Protein AF-A0AAU9WZF5-F1 (afdb_monomer_lite)

InterPro domains:
  IPR000682 Protein-L-isoaspartate(D-aspartate) O-methyltransferase [PTHR11579] (5-212)
  IPR029063 S-adenosyl-L-methionine-dependent methyltransferase superfamily [G3DSA:3.40.50.150] (3-217)
  IPR029063 S-adenosyl-L-methionine-dependent methyltransferase superfamily [SSF53335] (14-186)

Foldseek 3Di:
DVVVLVVQCVVCLVLLAAAFEEEEQACQLVPSLQVSFWDPPDPPPPPDPPDDDDDDDDDDDDDDPDDDDDDPVVVVVVVVVVPPDRATSNGLNYAGEYEHQDVVRLVNNLVSCCRRPVCCVVSRRYHYDHDQSLQPDVVRAQGQEYEYQAEECDRRVNVLVRYDAQHKYWHWYHPDQQFTWTKIWHQHNVRDIDIDTDGDDGGHHSDDPCVVDVPDDPD

Organism: NCBI:txid46732

Structure (mmCIF, N/CA/C/O backbone):
data_AF-A0AAU9WZF5-F1
#
_entry.id   AF-A0AAU9WZF5-F1
#
loop_
_atom_site.group_PDB
_atom_site.id
_atom_site.type_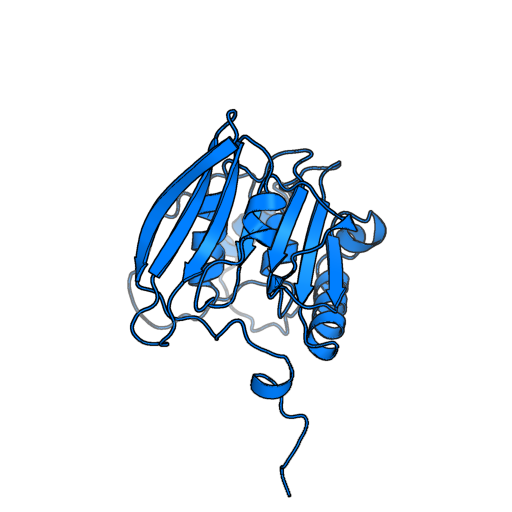symbol
_atom_site.label_atom_id
_atom_site.label_alt_id
_atom_site.label_comp_id
_atom_site.label_asym_id
_atom_site.label_entity_id
_atom_site.label_seq_id
_atom_site.pdbx_PDB_ins_code
_atom_site.Cartn_x
_atom_site.Cartn_y
_atom_site.Cartn_z
_atom_site.occupancy
_atom_site.B_iso_or_equiv
_atom_site.auth_seq_id
_atom_site.auth_comp_id
_atom_site.auth_asym_id
_atom_site.auth_atom_id
_atom_site.pdbx_PDB_model_num
ATOM 1 N N . MET A 1 1 ? 16.211 1.163 -0.815 1.00 53.72 1 MET A N 1
ATOM 2 C CA . MET A 1 1 ? 15.050 0.482 -0.210 1.00 53.72 1 MET A CA 1
ATOM 3 C C . MET A 1 1 ? 14.714 0.980 1.196 1.00 53.72 1 MET A C 1
ATOM 5 O O . MET A 1 1 ? 13.676 1.594 1.350 1.00 53.72 1 MET A O 1
ATOM 9 N N . LEU A 1 2 ? 15.554 0.819 2.229 1.00 57.88 2 LEU A N 1
ATOM 10 C CA . LEU A 1 2 ? 15.128 1.191 3.599 1.00 57.88 2 LEU A CA 1
ATOM 11 C C . LEU A 1 2 ? 14.895 2.699 3.816 1.00 57.88 2 LEU A C 1
ATOM 13 O O . LEU A 1 2 ? 13.936 3.068 4.483 1.00 57.88 2 LEU A O 1
ATOM 17 N N . LEU A 1 3 ? 15.683 3.571 3.175 1.00 67.31 3 LEU A N 1
ATOM 18 C CA . LEU A 1 3 ? 15.434 5.021 3.196 1.00 67.31 3 LEU A CA 1
ATOM 19 C C . LEU A 1 3 ? 14.106 5.403 2.510 1.00 67.31 3 LEU A C 1
ATOM 21 O O . LEU A 1 3 ? 13.428 6.329 2.940 1.00 67.31 3 LEU A O 1
ATOM 25 N N . GLN A 1 4 ? 13.720 4.659 1.471 1.00 75.31 4 GLN A N 1
ATOM 26 C CA . GLN A 1 4 ? 12.476 4.875 0.729 1.00 75.31 4 GLN A CA 1
ATOM 27 C C . GLN A 1 4 ? 11.247 4.514 1.573 1.00 75.31 4 GLN A C 1
ATOM 29 O O . GLN A 1 4 ? 10.280 5.265 1.574 1.00 75.31 4 GLN A O 1
ATOM 34 N N . HIS A 1 5 ? 11.316 3.432 2.356 1.00 70.81 5 HIS A N 1
ATOM 35 C CA . HIS A 1 5 ? 10.249 3.058 3.290 1.00 70.81 5 HIS A CA 1
ATOM 36 C C . HIS A 1 5 ? 10.024 4.117 4.377 1.00 70.81 5 HIS A C 1
ATOM 38 O O . HIS A 1 5 ? 8.883 4.466 4.655 1.00 70.81 5 HIS A O 1
ATOM 44 N N . VAL A 1 6 ? 11.100 4.656 4.967 1.00 77.00 6 VAL A N 1
ATOM 45 C CA . VAL A 1 6 ? 10.995 5.721 5.984 1.00 77.00 6 VAL A CA 1
ATOM 46 C C . VAL A 1 6 ? 10.340 6.964 5.394 1.00 77.00 6 VAL A C 1
ATOM 48 O O . VAL A 1 6 ? 9.424 7.522 5.991 1.00 77.00 6 VAL A O 1
ATOM 51 N N . TYR A 1 7 ? 10.766 7.366 4.196 1.00 82.62 7 TYR A N 1
ATOM 52 C CA . TYR A 1 7 ? 10.189 8.525 3.531 1.00 82.62 7 TYR A CA 1
ATOM 53 C C . TYR A 1 7 ? 8.709 8.313 3.180 1.00 82.62 7 TYR A C 1
ATOM 55 O O . TYR A 1 7 ? 7.896 9.198 3.430 1.00 82.62 7 TYR A O 1
ATOM 63 N N . ALA A 1 8 ? 8.336 7.138 2.661 1.00 83.31 8 ALA A N 1
ATOM 64 C CA . ALA A 1 8 ? 6.941 6.803 2.375 1.00 83.31 8 ALA A CA 1
ATOM 65 C C . ALA A 1 8 ? 6.061 6.872 3.633 1.00 83.31 8 ALA A C 1
ATOM 67 O O . ALA A 1 8 ? 4.997 7.486 3.598 1.00 83.31 8 ALA A O 1
ATOM 68 N N . LEU A 1 9 ? 6.528 6.311 4.754 1.00 84.62 9 LEU A N 1
ATOM 69 C CA . LEU A 1 9 ? 5.825 6.398 6.037 1.00 84.62 9 LEU A CA 1
ATOM 70 C C . LEU A 1 9 ? 5.672 7.848 6.498 1.00 84.62 9 LEU A C 1
ATOM 72 O O . LEU A 1 9 ? 4.580 8.232 6.894 1.00 84.62 9 LEU A O 1
ATOM 76 N N . GLN A 1 10 ? 6.715 8.672 6.373 1.00 85.50 10 GLN A N 1
ATOM 77 C CA . GLN A 1 10 ? 6.645 10.094 6.719 1.00 85.50 10 GLN A CA 1
ATOM 78 C C . GLN A 1 10 ? 5.594 10.844 5.883 1.00 85.50 10 GLN A C 1
ATOM 80 O O . GLN A 1 10 ? 4.871 11.687 6.407 1.00 85.50 10 GLN A O 1
ATOM 85 N N . GLN A 1 11 ? 5.466 10.536 4.588 1.00 89.44 11 GLN A N 1
ATOM 86 C CA . GLN A 1 11 ? 4.442 11.172 3.748 1.00 89.44 11 GLN A CA 1
ATOM 87 C C . GLN A 1 11 ? 3.016 10.698 4.067 1.00 89.44 11 GLN A C 1
ATOM 89 O O . GLN A 1 11 ? 2.057 11.438 3.826 1.00 89.44 11 GLN A O 1
ATOM 94 N N . LEU A 1 12 ? 2.874 9.482 4.600 1.00 91.19 12 LEU A N 1
ATOM 95 C CA . LEU A 1 12 ? 1.594 8.842 4.913 1.00 91.19 12 LEU A CA 1
ATOM 96 C C . LEU A 1 12 ? 1.197 8.934 6.393 1.00 91.19 12 LEU A C 1
ATOM 98 O O . LEU A 1 12 ? 0.067 8.588 6.721 1.00 91.19 12 LEU A O 1
ATOM 102 N N . GLU A 1 13 ? 2.062 9.437 7.276 1.00 85.69 13 GLU A N 1
ATOM 103 C CA . GLU A 1 13 ? 1.853 9.481 8.732 1.00 85.69 13 GLU A CA 1
ATOM 104 C C . GLU A 1 13 ? 0.499 10.097 9.118 1.00 85.69 13 GLU A C 1
ATOM 106 O O . GLU A 1 13 ? -0.240 9.537 9.923 1.00 85.69 13 GLU A O 1
ATOM 111 N N . GLY A 1 14 ? 0.104 11.194 8.463 1.00 86.56 14 GLY A N 1
ATOM 112 C CA . GLY A 1 14 ? -1.184 11.857 8.706 1.00 86.56 14 GLY A CA 1
ATOM 113 C C . GLY A 1 14 ? -2.433 11.044 8.321 1.00 86.56 14 GLY A C 1
ATOM 114 O O . GLY A 1 14 ? -3.538 11.432 8.706 1.00 86.56 14 GLY A O 1
ATOM 115 N N . HIS A 1 15 ? -2.263 9.937 7.594 1.00 91.81 15 HIS A N 1
ATOM 116 C CA . HIS A 1 15 ? -3.324 9.076 7.057 1.00 91.81 15 HIS A CA 1
ATOM 117 C C . HIS A 1 15 ? -3.298 7.659 7.659 1.00 91.81 15 HIS A C 1
ATOM 119 O O . HIS A 1 15 ? -4.270 6.920 7.541 1.00 91.81 15 HIS A O 1
ATOM 125 N N . LEU A 1 16 ? -2.213 7.279 8.342 1.00 89.06 16 LEU A N 1
ATOM 126 C CA . LEU A 1 16 ? -2.075 6.000 9.044 1.00 89.06 16 LEU A CA 1
ATOM 127 C C . LEU A 1 16 ? -2.475 6.161 10.520 1.00 89.06 16 LEU A C 1
ATOM 129 O O . LEU A 1 16 ? -1.624 6.182 11.407 1.00 89.06 16 LEU A O 1
ATOM 133 N N . LYS A 1 17 ? -3.780 6.318 10.763 1.00 85.38 17 LYS A N 1
ATOM 134 C CA . LYS A 1 17 ? -4.393 6.535 12.089 1.00 85.38 17 LYS A CA 1
ATOM 135 C C . LYS A 1 17 ? -5.217 5.323 12.534 1.00 85.38 17 LYS A C 1
ATOM 137 O O . LYS A 1 17 ? -5.553 4.485 11.705 1.00 85.38 17 LYS A O 1
ATOM 142 N N . GLU A 1 18 ? -5.601 5.256 13.812 1.00 84.62 18 GLU A N 1
ATOM 143 C CA . GLU A 1 18 ? -6.532 4.232 14.328 1.00 84.62 18 GLU A CA 1
ATOM 144 C C . GLU A 1 18 ? -7.759 4.071 13.410 1.00 84.62 18 GLU A C 1
ATOM 146 O O . GLU A 1 18 ? -8.396 5.052 13.028 1.00 84.62 18 GLU A O 1
ATOM 151 N N . GLY A 1 19 ? -8.063 2.827 13.037 1.00 87.56 19 GLY A N 1
ATOM 152 C CA . GLY A 1 19 ? -9.149 2.464 12.127 1.00 87.56 19 GLY A CA 1
ATOM 153 C C . GLY A 1 19 ? -8.848 2.644 10.635 1.00 87.56 19 GLY A C 1
ATOM 154 O O . GLY A 1 19 ? -9.680 2.262 9.811 1.00 87.56 19 GLY A O 1
ATOM 155 N N . ALA A 1 20 ? -7.685 3.185 10.256 1.00 91.75 20 ALA A N 1
ATOM 156 C CA . ALA A 1 20 ? -7.343 3.393 8.853 1.00 91.75 20 ALA A CA 1
ATOM 157 C C . ALA A 1 20 ? -7.180 2.069 8.087 1.00 91.75 20 ALA A C 1
ATOM 159 O O . ALA A 1 20 ? -6.747 1.040 8.617 1.00 91.75 20 ALA A O 1
ATOM 160 N N . CYS A 1 21 ? -7.507 2.114 6.800 1.00 95.62 21 CYS A N 1
ATOM 161 C CA . CYS A 1 21 ? -7.242 1.062 5.837 1.00 95.62 21 CYS A CA 1
ATOM 162 C C . CYS A 1 21 ? -6.122 1.514 4.896 1.00 95.62 21 CYS A C 1
ATOM 164 O O . CYS A 1 21 ? -6.256 2.533 4.214 1.00 95.62 21 CYS A O 1
ATOM 166 N N . ALA A 1 22 ? -5.034 0.750 4.828 1.00 96.75 22 ALA A N 1
ATOM 167 C CA . ALA A 1 22 ? -3.892 1.048 3.970 1.00 96.75 22 ALA A CA 1
ATOM 168 C C . ALA A 1 22 ? -3.623 -0.060 2.942 1.00 96.75 22 ALA A C 1
ATOM 170 O O . ALA A 1 22 ? -3.897 -1.239 3.193 1.00 96.75 22 ALA A O 1
ATOM 171 N N . LEU A 1 23 ? -3.061 0.326 1.796 1.00 97.69 23 LEU A N 1
ATOM 172 C CA . LEU A 1 23 ? -2.614 -0.574 0.733 1.00 97.69 23 LEU A CA 1
ATOM 173 C C . LEU A 1 23 ? -1.125 -0.368 0.436 1.00 97.69 23 LEU A C 1
ATOM 175 O O . LEU A 1 23 ? -0.684 0.749 0.179 1.00 97.69 23 LEU A O 1
ATOM 179 N N . ASP A 1 24 ? -0.372 -1.463 0.406 1.00 97.06 24 ASP A N 1
ATOM 180 C CA . ASP A 1 24 ? 1.035 -1.520 0.012 1.00 97.06 24 ASP A CA 1
ATOM 181 C C . ASP A 1 24 ? 1.183 -2.344 -1.276 1.00 97.06 24 ASP A C 1
ATOM 183 O O . ASP A 1 24 ? 1.124 -3.580 -1.278 1.00 97.06 24 ASP A O 1
ATOM 187 N N . VAL A 1 25 ? 1.323 -1.641 -2.398 1.00 96.75 25 VAL A N 1
ATOM 188 C CA . VAL A 1 25 ? 1.447 -2.216 -3.738 1.00 96.75 25 VAL A CA 1
ATOM 189 C C . VAL A 1 25 ? 2.903 -2.559 -4.031 1.00 96.75 25 VAL A C 1
ATOM 191 O O . VAL A 1 25 ? 3.771 -1.691 -3.992 1.00 96.75 25 VAL A O 1
ATOM 194 N N . GLY A 1 26 ? 3.172 -3.817 -4.385 1.00 94.00 26 GLY A N 1
ATOM 195 C CA . GLY A 1 26 ? 4.539 -4.327 -4.513 1.00 94.00 26 GLY A CA 1
ATOM 196 C C . GLY A 1 26 ? 5.163 -4.595 -3.145 1.00 94.00 26 GLY A C 1
ATOM 197 O O . GLY A 1 26 ? 6.289 -4.177 -2.883 1.00 94.00 26 GLY A O 1
ATOM 198 N N . SER A 1 27 ? 4.410 -5.265 -2.265 1.00 90.44 27 SER A N 1
ATOM 199 C CA . SER A 1 27 ? 4.771 -5.454 -0.850 1.00 90.44 27 SER A CA 1
ATOM 200 C C . SER A 1 27 ? 6.112 -6.171 -0.616 1.00 90.44 27 SER A C 1
ATOM 202 O O . SER A 1 27 ? 6.711 -6.033 0.457 1.00 90.44 27 SER A O 1
ATOM 204 N N . GLY A 1 28 ? 6.615 -6.934 -1.595 1.00 90.56 28 GLY A N 1
ATOM 205 C CA . GLY A 1 28 ? 7.929 -7.565 -1.553 1.00 90.56 28 GLY A CA 1
ATOM 206 C C . GLY A 1 28 ? 8.130 -8.432 -0.311 1.00 90.56 28 GLY A C 1
ATOM 207 O O . GLY A 1 28 ? 7.447 -9.431 -0.108 1.00 90.56 28 GLY A O 1
ATOM 208 N N . SER A 1 29 ? 9.085 -8.053 0.544 1.00 86.19 29 SER A N 1
ATOM 209 C CA . SER A 1 29 ? 9.383 -8.768 1.793 1.00 86.19 29 SER A CA 1
ATOM 210 C C . SER A 1 29 ? 8.320 -8.609 2.888 1.00 86.19 29 SER A C 1
ATOM 212 O O . SER A 1 29 ? 8.429 -9.278 3.918 1.00 86.19 29 SER A O 1
ATOM 214 N N . GLY A 1 30 ? 7.335 -7.721 2.701 1.00 85.12 30 GLY A N 1
ATOM 215 C CA . GLY A 1 30 ? 6.291 -7.376 3.673 1.00 85.12 30 GLY A CA 1
ATOM 216 C C . GLY A 1 30 ? 6.739 -6.417 4.778 1.00 85.12 30 GLY A C 1
ATOM 217 O O . GLY A 1 30 ? 5.977 -6.156 5.705 1.00 85.12 30 GLY A O 1
ATOM 218 N N . CYS A 1 31 ? 7.970 -5.891 4.718 1.00 85.44 31 CYS A N 1
ATOM 219 C CA . CYS A 1 31 ? 8.506 -5.020 5.769 1.00 85.44 31 CYS A CA 1
ATOM 220 C C . CYS A 1 31 ? 7.726 -3.707 5.889 1.00 85.44 31 CYS A C 1
ATOM 222 O O . CYS A 1 31 ? 7.429 -3.286 7.004 1.00 85.44 31 CYS A O 1
ATOM 224 N N . LEU A 1 32 ? 7.399 -3.06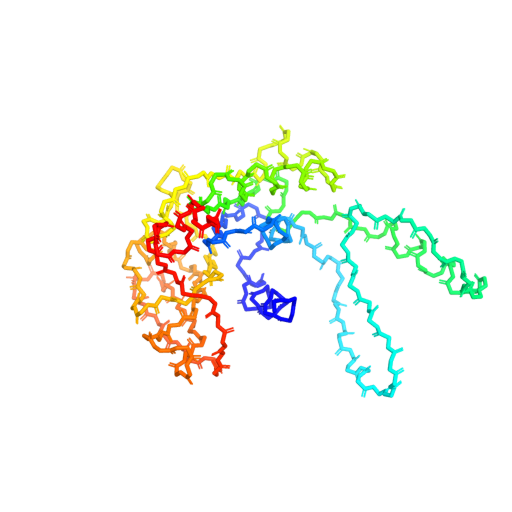4 4.763 1.00 86.00 32 LEU A N 1
ATOM 225 C CA . LEU A 1 32 ? 6.636 -1.819 4.784 1.00 86.00 32 LEU A CA 1
ATOM 226 C C . LEU A 1 32 ? 5.172 -2.072 5.146 1.00 86.00 32 LEU A C 1
ATOM 228 O O . LEU A 1 32 ? 4.639 -1.344 5.973 1.00 86.00 32 LEU A O 1
ATOM 232 N N . THR A 1 33 ? 4.562 -3.143 4.635 1.00 88.56 33 THR A N 1
ATOM 233 C CA . THR A 1 33 ? 3.204 -3.541 5.030 1.00 88.56 33 THR A CA 1
ATOM 234 C C . THR A 1 33 ? 3.094 -3.761 6.541 1.00 88.56 33 THR A C 1
ATOM 236 O O . THR A 1 33 ? 2.157 -3.289 7.178 1.00 88.56 33 THR A O 1
ATOM 239 N N . ALA A 1 34 ? 4.083 -4.429 7.144 1.00 86.62 34 ALA A N 1
ATOM 240 C CA . ALA A 1 34 ? 4.152 -4.579 8.592 1.00 86.62 34 ALA A CA 1
ATOM 241 C C . ALA A 1 34 ? 4.381 -3.232 9.292 1.00 86.62 34 ALA A C 1
ATOM 243 O O . ALA A 1 34 ? 3.712 -2.951 10.279 1.00 86.62 34 ALA A O 1
ATOM 244 N N . ALA A 1 35 ? 5.280 -2.383 8.781 1.00 84.25 35 ALA A N 1
ATOM 245 C CA . ALA A 1 35 ? 5.549 -1.058 9.344 1.00 84.25 35 ALA A CA 1
ATOM 246 C C . ALA A 1 35 ? 4.320 -0.137 9.309 1.00 84.25 35 ALA A C 1
ATOM 248 O O . ALA A 1 35 ? 4.056 0.545 10.287 1.00 84.25 35 ALA A O 1
ATOM 249 N N . MET A 1 36 ? 3.517 -0.178 8.243 1.00 85.31 36 MET A N 1
ATOM 250 C CA . MET A 1 36 ? 2.230 0.518 8.161 1.00 85.31 36 MET A CA 1
ATOM 251 C C . MET A 1 36 ? 1.215 0.008 9.180 1.00 85.31 36 MET A C 1
ATOM 253 O O . MET A 1 36 ? 0.266 0.726 9.479 1.00 85.31 36 MET A O 1
ATOM 257 N N . ALA A 1 37 ? 1.407 -1.190 9.737 1.00 83.69 37 ALA A N 1
ATOM 258 C CA . ALA A 1 37 ? 0.625 -1.705 10.852 1.00 83.69 37 ALA A CA 1
ATOM 259 C C . ALA A 1 37 ? 1.233 -1.373 12.234 1.00 83.69 37 ALA A C 1
ATOM 261 O O . ALA A 1 37 ? 0.550 -1.560 13.228 1.00 83.69 37 ALA A O 1
ATOM 262 N N . TYR A 1 38 ? 2.449 -0.829 12.363 1.00 72.19 38 TYR A N 1
ATOM 263 C CA . TYR A 1 38 ? 3.001 -0.331 13.641 1.00 72.19 38 TYR A CA 1
ATOM 264 C C . TYR A 1 38 ? 2.973 1.208 13.784 1.00 72.19 38 TYR A C 1
ATOM 266 O O . TYR A 1 38 ? 3.582 1.898 12.974 1.00 72.19 38 TYR A O 1
ATOM 274 N N . THR A 1 39 ? 2.395 1.788 14.852 1.00 53.50 39 THR A N 1
ATOM 275 C CA . THR A 1 39 ? 2.723 3.188 15.191 1.00 53.50 39 THR A CA 1
ATOM 276 C C . THR A 1 39 ? 4.158 3.202 15.670 1.00 53.50 39 THR A C 1
ATOM 278 O O . THR A 1 39 ? 4.541 2.423 16.546 1.00 53.50 39 THR A O 1
ATOM 281 N N . VAL A 1 40 ? 4.913 4.179 15.199 1.00 37.28 40 VAL A N 1
ATOM 282 C CA . VAL A 1 40 ? 6.026 4.708 15.969 1.00 37.28 40 VAL A CA 1
ATOM 283 C C . VAL A 1 40 ? 5.411 5.672 16.985 1.00 37.28 40 VAL A C 1
ATOM 285 O O . VAL A 1 40 ? 5.324 6.868 16.735 1.00 37.28 40 VAL A O 1
ATOM 288 N N . SER A 1 41 ? 4.900 5.174 18.117 1.00 30.03 41 SER A N 1
ATOM 289 C CA . SER A 1 41 ? 4.449 6.056 19.207 1.00 30.03 41 SER A CA 1
ATOM 290 C C . SER A 1 41 ? 5.651 6.558 19.997 1.00 30.03 41 SER A C 1
ATOM 292 O O . SER A 1 41 ? 5.850 6.245 21.167 1.00 30.03 41 SER A O 1
ATOM 294 N N . THR A 1 42 ? 6.502 7.308 19.314 1.00 27.91 42 THR A N 1
ATOM 295 C CA . THR A 1 42 ? 7.370 8.337 19.869 1.00 27.91 42 THR A CA 1
ATOM 296 C C . THR A 1 42 ? 7.930 9.070 18.669 1.00 27.91 42 THR A C 1
ATOM 298 O O . THR A 1 42 ? 8.518 8.455 17.785 1.00 27.91 42 THR A O 1
ATOM 301 N N . VAL A 1 43 ? 7.724 10.383 18.645 1.00 30.83 43 VAL A N 1
ATOM 302 C CA . VAL A 1 43 ? 8.441 11.331 17.799 1.00 30.83 43 VAL A CA 1
ATOM 303 C C . VAL A 1 43 ? 9.891 10.864 17.679 1.00 30.83 43 VAL A C 1
ATOM 305 O O . VAL A 1 43 ? 10.673 11.011 18.621 1.00 30.83 43 VAL A O 1
ATOM 308 N N . ILE A 1 44 ? 10.263 10.275 16.539 1.00 32.56 44 ILE A N 1
ATOM 309 C CA . ILE A 1 44 ? 11.675 10.197 16.210 1.00 32.56 44 ILE A CA 1
ATOM 310 C C . ILE A 1 44 ? 12.020 11.633 15.857 1.00 32.56 44 ILE A C 1
ATOM 312 O O . ILE A 1 44 ? 11.852 12.082 14.725 1.00 32.56 44 ILE A O 1
ATOM 316 N N . SER A 1 45 ? 12.512 12.358 16.856 1.00 28.62 45 SER A N 1
ATOM 317 C CA . SER A 1 45 ? 13.527 13.367 16.632 1.00 28.62 45 SER A CA 1
ATOM 318 C C . SER A 1 45 ? 14.657 12.655 15.896 1.00 28.62 45 SER A C 1
ATOM 320 O O . SER A 1 45 ? 15.585 12.134 16.515 1.00 28.62 45 SER A O 1
ATOM 322 N N . ILE A 1 46 ? 14.557 12.570 14.564 1.00 32.47 46 ILE A N 1
ATOM 323 C CA . ILE A 1 46 ? 15.679 12.228 13.698 1.00 32.47 46 ILE A CA 1
ATOM 324 C C . ILE A 1 46 ? 16.565 13.462 13.764 1.00 32.47 46 ILE A C 1
ATOM 326 O O . ILE A 1 46 ? 16.574 14.306 12.872 1.00 32.47 46 ILE A O 1
ATOM 330 N N . ASN A 1 47 ? 17.284 13.600 14.875 1.00 24.34 47 ASN A N 1
ATOM 331 C CA . ASN A 1 47 ? 18.456 14.432 14.872 1.00 24.34 47 ASN A CA 1
ATOM 332 C C . ASN A 1 47 ? 19.456 13.686 14.002 1.00 24.34 47 ASN A C 1
ATOM 334 O O . ASN A 1 47 ? 19.942 12.603 14.331 1.00 24.34 47 ASN A O 1
ATOM 338 N N . MET A 1 48 ? 19.642 14.261 12.825 1.00 30.14 48 MET A N 1
ATOM 339 C CA . MET A 1 48 ? 20.621 13.932 11.816 1.00 30.14 48 MET A CA 1
ATOM 340 C C . MET A 1 48 ? 22.000 13.731 12.460 1.00 30.14 48 MET A C 1
ATOM 342 O O . MET A 1 48 ? 22.781 14.666 12.582 1.00 30.14 48 MET A O 1
ATOM 346 N N . LEU A 1 49 ? 22.326 12.498 12.845 1.00 26.17 49 LEU A N 1
ATOM 347 C CA . LEU A 1 49 ? 23.692 12.078 13.158 1.00 26.17 49 LEU A CA 1
ATOM 348 C C . LEU A 1 49 ? 24.239 11.263 11.985 1.00 26.17 49 LEU A C 1
ATOM 350 O O . LEU A 1 49 ? 24.669 10.119 12.089 1.00 26.17 49 LEU A O 1
ATOM 354 N N . MET A 1 50 ? 24.225 11.915 10.824 1.00 28.31 50 MET A N 1
ATOM 355 C CA . MET A 1 50 ? 25.215 11.675 9.786 1.00 28.31 50 MET A CA 1
ATOM 356 C C . MET A 1 50 ? 26.536 12.270 10.280 1.00 28.31 50 MET A C 1
ATOM 358 O O . MET A 1 50 ? 26.821 13.408 9.949 1.00 28.31 50 MET A O 1
ATOM 362 N N . TYR A 1 51 ? 27.346 11.547 11.059 1.00 26.61 51 TYR A N 1
ATOM 363 C CA . TYR A 1 51 ? 28.784 11.836 11.106 1.00 26.61 51 TYR A CA 1
ATOM 364 C C . TYR A 1 51 ? 29.620 10.591 11.432 1.00 26.61 51 TYR A C 1
ATOM 366 O O . TYR A 1 51 ? 29.611 10.061 12.535 1.00 26.61 51 TYR A O 1
ATOM 374 N N . SER A 1 52 ? 30.422 10.224 10.429 1.00 27.48 52 SER A N 1
ATOM 375 C CA . SER A 1 52 ? 31.686 9.485 10.502 1.00 27.48 52 SER A CA 1
ATOM 376 C C . SER A 1 52 ? 31.664 7.963 10.737 1.00 27.48 52 SER A C 1
ATOM 378 O O . SER A 1 52 ? 31.615 7.459 11.850 1.00 27.48 52 SER A O 1
ATOM 380 N N . LYS A 1 53 ? 31.918 7.278 9.612 1.00 29.48 53 LYS A N 1
ATOM 381 C CA . LYS A 1 53 ? 32.684 6.028 9.443 1.00 29.48 53 LYS A CA 1
ATOM 382 C C . LYS A 1 53 ? 32.052 4.720 9.946 1.00 29.48 53 LYS A C 1
ATOM 384 O O . LYS A 1 53 ? 32.097 4.370 11.113 1.00 29.48 53 LYS A O 1
ATOM 389 N N . LYS A 1 54 ? 31.629 3.928 8.946 1.00 33.91 54 LYS A N 1
ATOM 390 C CA . LYS A 1 54 ? 31.434 2.466 8.962 1.00 33.91 54 LYS A CA 1
ATOM 391 C C . LYS A 1 54 ? 30.616 1.937 10.146 1.00 33.91 54 LYS A C 1
ATOM 393 O O . LYS A 1 54 ? 31.149 1.268 11.018 1.00 33.91 54 LYS A O 1
ATOM 398 N N . LEU A 1 55 ? 29.297 2.083 10.073 1.00 27.98 55 LEU A N 1
ATOM 399 C CA . LEU A 1 55 ? 28.392 1.180 10.781 1.00 27.98 55 LEU A CA 1
ATOM 400 C C . LEU A 1 55 ? 27.140 0.961 9.924 1.00 27.98 55 LEU A C 1
ATOM 402 O O . LEU A 1 55 ? 26.366 1.882 9.680 1.00 27.98 55 LEU A O 1
ATOM 406 N N . ARG A 1 56 ? 26.977 -0.258 9.393 1.00 27.48 56 ARG A N 1
ATOM 407 C CA . ARG A 1 56 ? 25.716 -0.707 8.790 1.00 27.48 56 ARG A CA 1
ATOM 408 C C . ARG A 1 56 ? 24.854 -1.231 9.928 1.00 27.48 56 ARG A C 1
ATOM 410 O O . ARG A 1 56 ? 25.145 -2.302 10.448 1.00 27.48 56 ARG A O 1
ATOM 417 N N . ILE A 1 57 ? 23.810 -0.499 10.297 1.00 27.25 57 ILE A N 1
ATOM 418 C CA . ILE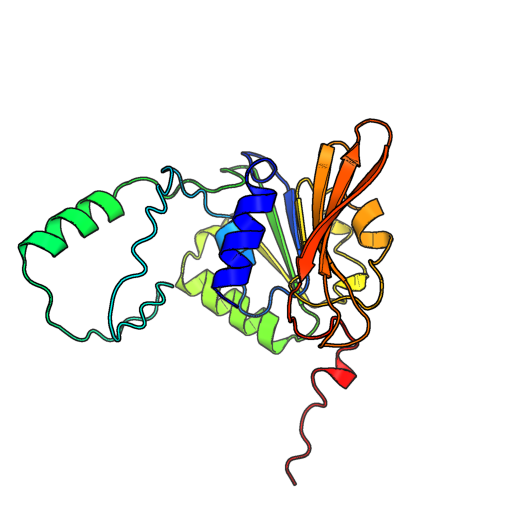 A 1 57 ? 22.755 -1.021 11.164 1.00 27.25 57 ILE A CA 1
ATOM 419 C C . ILE A 1 57 ? 21.456 -0.963 10.371 1.00 27.25 57 ILE A C 1
ATOM 421 O O . ILE A 1 57 ? 20.979 0.109 10.011 1.00 27.25 57 ILE A O 1
ATOM 425 N N . TYR A 1 58 ? 20.899 -2.137 10.097 1.00 31.14 58 TYR A N 1
ATOM 426 C CA . TYR A 1 58 ? 19.517 -2.290 9.675 1.00 31.14 58 TYR A CA 1
ATOM 427 C C . TYR A 1 58 ? 18.827 -3.134 10.736 1.00 31.14 58 TYR A C 1
ATOM 429 O O . TYR A 1 58 ? 19.180 -4.295 10.934 1.00 31.14 58 TYR A O 1
ATOM 437 N N . TYR A 1 59 ? 17.892 -2.521 11.459 1.00 32.03 59 TYR A N 1
ATOM 438 C CA . TYR A 1 59 ? 17.140 -3.179 12.515 1.00 32.03 59 TYR A CA 1
ATOM 439 C C . TYR A 1 59 ? 15.791 -3.643 11.961 1.00 32.03 59 TYR A C 1
ATOM 441 O O . TYR A 1 59 ? 14.922 -2.835 11.646 1.00 32.03 59 TYR A O 1
ATOM 449 N N . CYS A 1 60 ? 15.652 -4.956 11.802 1.00 27.45 60 CYS A N 1
ATOM 450 C CA . CYS A 1 60 ? 14.403 -5.639 11.485 1.00 27.45 60 CYS A CA 1
ATOM 451 C C . CYS A 1 60 ? 14.405 -6.966 12.260 1.00 27.45 60 CYS A C 1
ATOM 453 O O . CYS A 1 60 ? 14.934 -7.958 11.755 1.00 27.45 60 CYS A O 1
ATOM 455 N N . PRO A 1 61 ? 13.901 -7.018 13.506 1.00 39.75 61 PRO A N 1
ATOM 456 C CA . PRO A 1 61 ? 13.744 -8.291 14.190 1.00 39.75 61 PRO A CA 1
ATOM 457 C C . PRO A 1 61 ? 12.583 -9.083 13.557 1.00 39.75 61 PRO A C 1
ATOM 459 O O . PRO A 1 61 ? 11.584 -8.482 13.156 1.00 39.75 61 PRO A O 1
ATOM 462 N N . PRO A 1 62 ? 12.710 -10.421 13.438 1.00 39.47 62 PRO A N 1
ATOM 463 C CA . PRO A 1 62 ? 13.613 -11.284 14.195 1.00 39.47 62 PRO A CA 1
ATOM 464 C C . PRO A 1 62 ? 14.563 -12.045 13.268 1.00 39.47 62 PRO A C 1
ATOM 466 O O . PRO A 1 62 ? 14.207 -13.051 12.654 1.00 39.47 62 PRO A O 1
ATOM 469 N N . PHE A 1 63 ? 15.795 -11.570 13.195 1.00 35.47 63 PHE A N 1
ATOM 470 C CA . PHE A 1 63 ? 16.965 -12.388 12.916 1.00 35.47 63 PHE A CA 1
ATOM 471 C C . PHE A 1 63 ? 18.099 -11.769 13.726 1.00 35.47 63 PHE A C 1
ATOM 473 O O . PHE A 1 63 ? 18.530 -10.657 13.439 1.00 35.47 63 PHE A O 1
ATOM 480 N N . LEU A 1 64 ? 18.556 -12.466 14.762 1.00 36.28 64 LEU A N 1
ATOM 481 C CA . LEU A 1 64 ? 19.839 -12.171 15.381 1.00 36.28 64 LEU A CA 1
ATOM 482 C C . LEU A 1 64 ? 20.541 -13.498 15.661 1.00 36.28 64 LEU A C 1
ATOM 484 O O . LEU A 1 64 ? 20.093 -14.278 16.495 1.00 36.28 64 LEU A O 1
ATOM 488 N N . SER A 1 65 ? 21.647 -13.726 14.954 1.00 25.86 65 SER A N 1
ATOM 489 C CA . SER A 1 65 ? 22.817 -14.326 15.584 1.00 25.86 65 SER A CA 1
ATOM 490 C C . SER A 1 65 ? 23.658 -13.158 16.081 1.00 25.86 65 SER A C 1
ATOM 492 O O . SER A 1 65 ? 23.931 -12.214 15.338 1.00 25.86 65 SER A O 1
ATOM 494 N N . ILE A 1 66 ? 23.961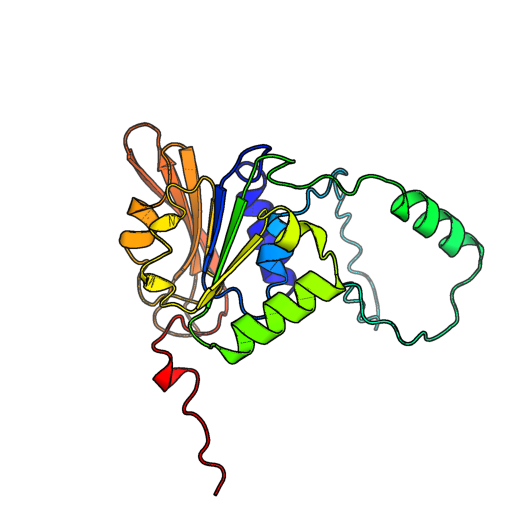 -13.201 17.367 1.00 30.66 66 ILE A N 1
ATOM 495 C CA . ILE A 1 66 ? 24.604 -12.159 18.160 1.00 30.66 66 ILE A CA 1
ATOM 496 C C . ILE A 1 66 ? 26.059 -11.989 17.698 1.00 30.66 66 ILE A C 1
ATOM 498 O O . ILE A 1 66 ? 26.764 -12.977 17.515 1.00 30.66 66 ILE A O 1
ATOM 502 N N . CYS A 1 67 ? 26.519 -10.745 17.552 1.00 23.77 67 CYS A N 1
ATOM 503 C CA . CYS A 1 67 ? 27.931 -10.423 17.734 1.00 23.77 67 CYS A CA 1
ATOM 504 C C . CYS A 1 67 ? 28.011 -9.510 18.957 1.00 23.77 67 CYS A C 1
ATOM 506 O O . CYS A 1 67 ? 27.556 -8.365 18.928 1.00 23.77 67 CYS A O 1
ATOM 508 N N . GLU A 1 68 ? 28.492 -10.079 20.058 1.00 34.59 68 GLU A N 1
ATOM 509 C CA . GLU A 1 68 ? 28.748 -9.385 21.312 1.00 34.59 68 GLU A CA 1
ATOM 510 C C . GLU A 1 68 ? 29.818 -8.316 21.082 1.00 34.59 68 GLU A C 1
ATOM 512 O O . GLU A 1 68 ? 30.863 -8.607 20.512 1.00 34.59 68 GLU A O 1
ATOM 517 N N . THR A 1 69 ? 29.514 -7.074 21.465 1.00 33.44 69 THR A N 1
ATOM 518 C CA . THR A 1 69 ? 30.280 -6.240 22.413 1.00 33.44 69 THR A CA 1
ATOM 519 C C . THR A 1 69 ? 29.764 -4.803 22.308 1.00 33.44 69 THR A C 1
ATOM 521 O O . THR A 1 69 ? 30.204 -4.029 21.462 1.00 33.44 69 THR A O 1
ATOM 524 N N . LEU A 1 70 ? 28.818 -4.433 23.173 1.00 38.56 70 LEU A N 1
ATOM 525 C CA . LEU A 1 70 ? 28.500 -3.035 23.471 1.00 38.56 70 LEU A CA 1
ATOM 526 C C . LEU A 1 70 ? 28.567 -2.845 24.995 1.00 38.56 70 LEU A C 1
ATOM 528 O O . LEU A 1 70 ? 28.153 -3.744 25.729 1.00 38.56 70 LEU A O 1
ATOM 532 N N . PRO A 1 71 ? 29.107 -1.716 25.488 1.00 32.50 71 PRO A N 1
ATOM 533 C CA . PRO A 1 71 ? 29.311 -1.495 26.914 1.00 32.50 71 PRO A CA 1
ATOM 534 C C . PRO A 1 71 ? 27.978 -1.427 27.691 1.00 32.50 71 PRO A C 1
ATOM 536 O O . PRO A 1 71 ? 26.970 -0.939 27.165 1.00 32.50 71 PRO A O 1
ATOM 539 N N . PRO A 1 72 ? 27.963 -1.870 28.963 1.00 38.69 72 PRO A N 1
ATOM 540 C CA . PRO A 1 72 ? 26.741 -2.179 29.715 1.00 38.69 72 PRO A CA 1
ATOM 541 C C . PRO A 1 72 ? 25.795 -0.987 29.936 1.00 38.69 72 PRO A C 1
ATOM 543 O O . PRO A 1 72 ? 24.585 -1.185 30.022 1.00 38.69 72 PRO A O 1
ATOM 546 N N . LEU A 1 73 ? 26.294 0.253 29.930 1.00 34.12 73 LEU A N 1
ATOM 547 C CA . LEU A 1 73 ? 25.480 1.463 30.134 1.00 34.12 73 LEU A CA 1
ATOM 548 C C . LEU A 1 73 ? 24.509 1.776 28.977 1.00 34.12 73 LEU A C 1
ATOM 550 O O . LEU A 1 73 ? 23.463 2.373 29.217 1.00 34.12 73 LEU A O 1
ATOM 554 N N . LEU A 1 74 ? 24.795 1.337 27.744 1.00 35.56 74 LEU A N 1
ATOM 555 C CA . LEU A 1 74 ? 23.902 1.552 26.592 1.00 35.56 74 LEU A CA 1
ATOM 556 C C . LEU A 1 74 ? 22.793 0.484 26.503 1.00 35.56 74 LEU A C 1
ATOM 558 O O . LEU A 1 74 ? 21.729 0.727 25.936 1.00 35.56 74 LEU A O 1
ATOM 562 N N . SER A 1 75 ? 23.022 -0.688 27.106 1.00 35.34 75 SER A N 1
ATOM 563 C CA . SER A 1 75 ? 22.069 -1.807 27.098 1.00 35.34 75 SER A CA 1
ATOM 564 C C . SER A 1 75 ? 20.822 -1.545 27.952 1.00 35.34 75 SER A C 1
ATOM 566 O O . SER A 1 75 ? 19.733 -1.985 27.592 1.00 35.34 75 SER A O 1
ATOM 568 N N . VAL A 1 76 ? 20.960 -0.761 29.030 1.00 31.38 76 VAL A N 1
ATOM 569 C CA . VAL A 1 76 ? 19.860 -0.429 29.954 1.00 31.38 76 VAL A CA 1
ATOM 570 C C . VAL A 1 76 ? 18.920 0.630 29.362 1.00 31.38 76 VAL A C 1
ATOM 572 O O . VAL A 1 76 ? 17.717 0.599 29.601 1.00 31.38 76 VAL A O 1
ATOM 575 N N . SER A 1 77 ? 19.433 1.541 28.525 1.00 40.81 77 SER A N 1
ATOM 576 C CA . SER A 1 77 ? 18.599 2.536 27.834 1.00 40.81 77 SER A CA 1
ATOM 577 C C . SER A 1 77 ? 17.812 1.919 26.670 1.00 40.81 77 SER A C 1
ATOM 579 O O . SER A 1 77 ? 16.644 2.253 26.477 1.00 40.81 77 SER A O 1
ATOM 581 N N . LEU A 1 78 ? 18.399 0.955 25.946 1.00 39.91 78 LEU A N 1
ATOM 582 C CA . LEU A 1 78 ? 17.697 0.237 24.877 1.00 39.91 78 LEU A CA 1
ATOM 583 C C . LEU A 1 78 ? 16.585 -0.681 25.399 1.00 39.91 78 LEU A C 1
ATOM 585 O O . LEU A 1 78 ? 15.559 -0.794 24.737 1.00 39.91 78 LEU A O 1
ATOM 589 N N . SER A 1 79 ? 16.756 -1.325 26.559 1.00 36.69 79 SER A N 1
ATOM 590 C CA . SER A 1 79 ? 15.735 -2.210 27.139 1.00 36.69 79 SER A CA 1
ATOM 591 C C . SER A 1 79 ? 14.535 -1.444 27.710 1.00 36.69 79 SER A C 1
ATOM 593 O O . SER A 1 79 ? 13.402 -1.891 27.541 1.00 36.69 79 SER A O 1
ATOM 595 N N . LEU A 1 80 ? 14.756 -0.257 28.290 1.00 31.58 80 LEU A N 1
ATOM 596 C CA . LEU A 1 80 ? 13.682 0.650 28.722 1.00 31.58 80 LEU A CA 1
ATOM 597 C C . LEU A 1 80 ? 12.931 1.288 27.538 1.00 31.58 80 LEU A C 1
ATOM 599 O O . LEU A 1 80 ? 11.717 1.458 27.611 1.00 31.58 80 LEU A O 1
ATOM 603 N N . LEU A 1 81 ? 13.609 1.553 26.413 1.00 39.41 81 LEU A N 1
ATOM 604 C CA . LEU A 1 81 ? 12.959 1.916 25.142 1.00 39.41 81 LEU A CA 1
ATOM 605 C C . LEU A 1 81 ? 12.180 0.739 24.526 1.00 39.41 81 LEU A C 1
ATOM 607 O O . LEU A 1 81 ? 11.148 0.946 23.898 1.00 39.41 81 LEU A O 1
ATOM 611 N N . TYR A 1 82 ? 12.627 -0.502 24.743 1.00 35.72 82 TYR A N 1
ATOM 612 C CA . TYR A 1 82 ? 11.977 -1.717 24.230 1.00 35.72 82 TYR A CA 1
ATOM 613 C C . TYR A 1 82 ? 10.617 -2.014 24.881 1.00 35.72 82 TYR A C 1
ATOM 615 O O . TYR A 1 82 ? 9.785 -2.703 24.291 1.00 35.72 82 TYR A O 1
ATOM 623 N N . GLN A 1 83 ? 10.392 -1.500 26.094 1.00 30.84 83 GLN A N 1
ATOM 624 C CA . GLN A 1 83 ? 9.112 -1.581 26.805 1.00 30.84 83 GLN A CA 1
ATOM 625 C C . GLN A 1 83 ? 8.123 -0.473 26.410 1.00 30.84 83 GLN A C 1
ATOM 627 O O . GLN A 1 83 ? 6.940 -0.577 26.735 1.00 30.84 83 GLN A O 1
ATOM 632 N N . TYR A 1 84 ? 8.560 0.558 25.680 1.00 31.83 84 TYR A N 1
ATOM 633 C CA . TYR A 1 84 ? 7.715 1.686 25.302 1.00 31.83 84 TYR A CA 1
ATOM 634 C C . TYR A 1 84 ? 7.059 1.475 23.924 1.00 31.83 84 TYR A C 1
ATOM 636 O O . TYR A 1 84 ? 7.622 1.751 22.872 1.00 31.83 84 TYR A O 1
ATOM 644 N N . SER A 1 85 ? 5.806 1.014 23.985 1.00 36.41 85 SER A N 1
ATOM 645 C CA . SER A 1 85 ? 4.734 1.204 22.995 1.00 36.41 85 SER A CA 1
ATOM 646 C C . SER A 1 85 ? 4.844 0.488 21.640 1.00 36.41 85 SER A C 1
ATOM 648 O O . SER A 1 85 ? 5.016 1.104 20.590 1.00 36.41 85 SER A O 1
ATOM 650 N N . ARG A 1 86 ? 4.564 -0.824 21.627 1.00 41.69 86 ARG A N 1
ATOM 651 C CA . ARG A 1 86 ? 4.005 -1.500 20.437 1.00 41.69 86 ARG A CA 1
ATOM 652 C C . ARG A 1 86 ? 2.534 -1.118 20.257 1.00 41.69 86 ARG A C 1
ATOM 654 O O . ARG A 1 86 ? 1.638 -1.924 20.483 1.00 41.69 86 ARG A O 1
ATOM 661 N N . THR A 1 87 ? 2.278 0.116 19.869 1.00 43.00 87 THR A N 1
ATOM 662 C CA . THR A 1 87 ? 0.956 0.537 19.400 1.00 43.00 87 THR A CA 1
ATOM 663 C C . THR A 1 87 ? 0.891 0.289 17.886 1.00 43.00 87 THR A C 1
ATOM 665 O O . THR A 1 87 ? 1.898 0.383 17.184 1.00 43.00 87 THR A O 1
ATOM 668 N N . VAL A 1 88 ? -0.254 -0.154 17.375 1.00 49.59 88 VAL A N 1
ATOM 669 C CA . VAL A 1 88 ? -0.475 -0.468 15.948 1.00 49.59 88 VAL A CA 1
ATOM 670 C C . VAL A 1 88 ? -0.850 0.832 15.224 1.00 49.59 88 VAL A C 1
ATOM 672 O O . VAL A 1 88 ? -1.625 1.592 15.786 1.00 49.59 88 VAL A O 1
ATOM 675 N N . THR A 1 89 ? -0.301 1.147 14.037 1.00 55.00 89 THR A N 1
ATOM 676 C CA . THR A 1 89 ? -0.443 2.486 13.373 1.00 55.00 89 THR A CA 1
ATOM 677 C C . THR A 1 89 ? -1.868 2.754 13.001 1.00 55.00 89 THR A C 1
ATOM 679 O O . THR A 1 89 ? -2.447 3.780 13.331 1.00 55.00 89 THR A O 1
ATOM 682 N N . VAL A 1 90 ? -2.436 1.752 12.347 1.00 56.50 90 VAL A N 1
ATOM 683 C CA . VAL A 1 90 ? -3.848 1.701 12.031 1.00 56.50 90 VAL A CA 1
ATOM 684 C C . VAL A 1 90 ? -4.677 1.290 13.247 1.00 56.50 90 VAL A C 1
ATOM 686 O O . VAL A 1 90 ? -5.884 1.115 13.151 1.00 56.50 90 VAL A O 1
ATOM 689 N N . GLY A 1 91 ? -4.042 1.154 14.410 1.00 62.34 91 GLY A N 1
ATOM 690 C CA . GLY A 1 91 ? -4.725 0.866 15.646 1.00 62.34 91 GLY A CA 1
ATOM 691 C C . GLY A 1 91 ? -5.274 -0.548 15.764 1.00 62.34 91 GLY A C 1
ATOM 692 O O . GLY A 1 91 ? -5.012 -1.408 14.924 1.00 62.34 91 GLY A O 1
ATOM 693 N N . GLU A 1 92 ? -6.035 -0.830 16.816 1.00 69.94 92 GLU A N 1
ATOM 694 C CA . GLU A 1 92 ? -6.576 -2.176 17.016 1.00 69.94 92 GLU A CA 1
ATOM 695 C C . GLU A 1 92 ? -7.551 -2.612 15.922 1.00 69.94 92 GLU A C 1
ATOM 697 O O . GLU A 1 92 ? -7.636 -3.811 15.626 1.00 69.94 92 GLU A O 1
ATOM 702 N N . SER A 1 93 ? -8.252 -1.634 15.347 1.00 81.31 93 SER A N 1
ATOM 703 C CA . SER A 1 93 ? -9.357 -1.809 14.406 1.00 81.31 93 SER A CA 1
ATOM 704 C C . SER A 1 93 ? -8.971 -1.665 12.931 1.00 81.31 93 SER A C 1
ATOM 706 O O . SER A 1 93 ? -9.737 -2.079 12.056 1.00 81.31 93 SER A O 1
ATOM 708 N N . GLY A 1 94 ? -7.804 -1.097 12.631 1.00 87.50 94 GLY A N 1
ATOM 709 C CA . GLY A 1 94 ? -7.399 -0.836 11.257 1.00 87.50 94 GLY A CA 1
ATOM 710 C C . GLY A 1 94 ? -6.766 -2.028 10.544 1.00 87.50 94 GLY A C 1
ATOM 711 O O . GLY A 1 94 ? -6.499 -3.087 11.123 1.00 87.50 94 GLY A O 1
ATOM 712 N N . LYS A 1 95 ? -6.557 -1.858 9.236 1.00 93.31 95 LYS A N 1
ATOM 713 C CA . LYS A 1 95 ? -6.144 -2.938 8.331 1.00 93.31 95 LYS A CA 1
ATOM 714 C C . LYS A 1 95 ? -5.106 -2.466 7.328 1.00 93.31 95 LYS A C 1
ATOM 716 O O . LYS A 1 95 ? -5.235 -1.398 6.740 1.00 93.31 95 LYS A O 1
ATOM 721 N N . VAL A 1 96 ? -4.116 -3.308 7.063 1.00 95.31 96 VAL A N 1
ATOM 722 C CA . VAL A 1 96 ? -3.122 -3.088 6.014 1.00 95.31 96 VAL A CA 1
ATOM 723 C C . VAL A 1 96 ? -3.129 -4.267 5.054 1.00 95.31 96 VAL A C 1
ATOM 725 O O . VAL A 1 96 ? -2.955 -5.424 5.443 1.00 95.31 96 VAL A O 1
ATOM 728 N N . HIS A 1 97 ? -3.318 -3.965 3.779 1.00 97.56 97 HIS A N 1
ATOM 729 C CA . HIS A 1 97 ? -3.289 -4.938 2.702 1.00 97.56 97 HIS A CA 1
ATOM 730 C C . HIS A 1 97 ? -1.977 -4.795 1.933 1.00 97.56 97 HIS A C 1
ATOM 732 O O . HIS A 1 97 ? -1.646 -3.707 1.482 1.00 97.56 97 HIS A O 1
ATOM 738 N N . GLY A 1 98 ? -1.229 -5.881 1.775 1.00 96.88 98 GLY A N 1
ATOM 739 C CA . GLY A 1 98 ? -0.083 -5.950 0.873 1.00 96.88 98 GLY A CA 1
ATOM 740 C C . GLY A 1 98 ? -0.444 -6.753 -0.368 1.00 96.88 98 GLY A C 1
ATOM 741 O O . GLY A 1 98 ? -1.093 -7.793 -0.259 1.00 96.88 98 GLY A O 1
ATOM 742 N N . ILE A 1 99 ? -0.027 -6.296 -1.543 1.00 97.44 99 ILE A N 1
ATOM 743 C CA . ILE A 1 99 ? -0.212 -7.032 -2.798 1.00 97.44 99 ILE A CA 1
ATOM 744 C C . ILE A 1 99 ? 1.120 -7.173 -3.525 1.00 97.44 99 ILE A C 1
ATOM 746 O O . ILE A 1 99 ? 1.875 -6.211 -3.659 1.00 97.44 99 ILE A O 1
ATOM 750 N N . ASP A 1 100 ? 1.428 -8.382 -3.984 1.00 94.50 100 ASP A N 1
ATOM 751 C CA . ASP A 1 100 ? 2.607 -8.658 -4.805 1.00 94.50 100 ASP A CA 1
ATOM 752 C C . ASP A 1 100 ? 2.279 -9.721 -5.856 1.00 94.50 100 ASP A C 1
ATOM 754 O O . ASP A 1 100 ? 1.593 -10.698 -5.574 1.00 94.50 100 ASP A O 1
ATOM 758 N N . HIS A 1 101 ? 2.758 -9.555 -7.085 1.00 91.62 101 HIS A N 1
ATOM 759 C CA . HIS A 1 101 ? 2.480 -10.504 -8.166 1.00 91.62 101 HIS A CA 1
ATOM 760 C C . HIS A 1 101 ? 3.387 -11.763 -8.130 1.00 91.62 101 HIS A C 1
ATOM 762 O O . HIS A 1 101 ? 3.145 -12.718 -8.879 1.00 91.62 101 HIS A O 1
ATOM 768 N N . ILE A 1 102 ? 4.428 -11.809 -7.278 1.00 89.38 102 ILE A N 1
ATOM 769 C CA . ILE A 1 102 ? 5.342 -12.952 -7.123 1.00 89.38 102 ILE A CA 1
ATOM 770 C C . ILE A 1 102 ? 4.915 -13.795 -5.913 1.00 89.38 102 ILE A C 1
ATOM 772 O O . ILE A 1 102 ? 5.191 -13.458 -4.764 1.00 89.38 102 ILE A O 1
ATOM 776 N N . ASP A 1 103 ? 4.341 -14.977 -6.167 1.00 91.62 103 ASP A N 1
ATOM 777 C CA . ASP A 1 103 ? 3.823 -15.872 -5.113 1.00 91.62 103 ASP A CA 1
ATOM 778 C C . ASP A 1 103 ? 4.879 -16.266 -4.074 1.00 91.62 103 ASP A C 1
ATOM 780 O O . ASP A 1 103 ? 4.571 -16.453 -2.898 1.00 91.62 103 ASP A O 1
ATOM 784 N N . LYS A 1 104 ? 6.141 -16.402 -4.503 1.00 91.44 104 LYS A N 1
ATOM 785 C CA . LYS A 1 104 ? 7.252 -16.686 -3.593 1.00 91.44 104 LYS A CA 1
ATOM 786 C C . LYS A 1 104 ? 7.465 -15.536 -2.605 1.00 91.44 104 LYS A C 1
ATOM 788 O O . LYS A 1 104 ? 7.622 -15.808 -1.422 1.00 91.44 104 LYS A O 1
ATOM 793 N N . LEU A 1 105 ? 7.417 -14.282 -3.066 1.00 89.44 105 LEU A N 1
ATOM 794 C CA . LEU A 1 105 ? 7.565 -13.115 -2.192 1.00 89.44 105 LEU A CA 1
ATOM 795 C C . LEU A 1 105 ? 6.391 -12.999 -1.221 1.00 89.44 105 LEU A C 1
ATOM 797 O O . LEU A 1 105 ? 6.618 -12.750 -0.046 1.00 89.44 105 LEU A O 1
ATOM 801 N N . VAL A 1 106 ? 5.164 -13.293 -1.663 1.00 92.75 106 VAL A N 1
ATOM 802 C CA . VAL A 1 106 ? 3.988 -13.361 -0.776 1.00 92.75 106 VAL A CA 1
ATOM 803 C C . VAL A 1 106 ? 4.162 -14.417 0.321 1.00 92.75 106 VAL A C 1
ATOM 805 O O . VAL A 1 106 ? 3.878 -14.164 1.488 1.00 92.75 106 VAL A O 1
ATOM 808 N N . LYS A 1 107 ? 4.654 -15.614 -0.017 1.00 93.00 107 LYS A N 1
ATOM 809 C CA . LYS A 1 107 ? 4.921 -16.660 0.986 1.00 93.00 107 LYS A CA 1
ATOM 810 C C . LYS A 1 107 ? 6.032 -16.248 1.952 1.00 93.00 107 LYS A C 1
ATOM 812 O O . LYS A 1 107 ? 5.880 -16.406 3.164 1.00 93.00 107 LYS A O 1
ATOM 817 N N . ASP A 1 108 ? 7.124 -15.706 1.419 1.00 88.56 108 ASP A N 1
ATOM 818 C CA . ASP A 1 108 ? 8.273 -15.262 2.205 1.00 88.56 108 ASP A CA 1
ATOM 819 C C . ASP A 1 108 ? 7.885 -14.100 3.139 1.00 88.56 108 ASP A C 1
ATOM 821 O O . ASP A 1 108 ? 8.302 -14.070 4.297 1.00 88.56 108 ASP A O 1
ATOM 825 N N . SER A 1 109 ? 7.041 -13.171 2.682 1.00 88.50 109 SER A N 1
ATOM 826 C CA . SER A 1 109 ? 6.571 -12.031 3.473 1.00 88.50 109 SER A CA 1
ATOM 827 C C . SER A 1 109 ? 5.643 -12.451 4.604 1.00 88.50 109 SER A C 1
ATOM 829 O O . SER A 1 109 ? 5.836 -12.016 5.737 1.00 88.50 109 SER A O 1
ATOM 831 N N . LEU A 1 110 ? 4.710 -13.373 4.352 1.00 91.88 110 LEU A N 1
ATOM 832 C CA . LEU A 1 110 ? 3.883 -13.969 5.402 1.00 91.88 110 LEU A CA 1
ATOM 833 C C . LEU A 1 110 ? 4.748 -14.677 6.453 1.00 91.88 110 LEU A C 1
ATOM 835 O O . LEU A 1 110 ? 4.514 -14.513 7.650 1.00 91.88 110 LEU A O 1
ATOM 839 N N . ALA A 1 111 ? 5.782 -15.415 6.034 1.00 87.31 111 ALA A N 1
ATOM 840 C CA . ALA A 1 111 ? 6.724 -16.044 6.958 1.00 87.31 111 ALA A CA 1
ATOM 841 C C . ALA A 1 111 ? 7.514 -15.007 7.775 1.00 87.31 111 ALA A C 1
ATOM 843 O O . ALA A 1 111 ? 7.697 -15.183 8.981 1.00 87.31 111 ALA A O 1
ATOM 844 N N . ASN A 1 112 ? 7.946 -13.908 7.149 1.00 83.81 112 ASN A N 1
ATOM 845 C CA . ASN A 1 112 ? 8.640 -12.812 7.826 1.00 83.81 112 ASN A CA 1
ATOM 846 C C . ASN A 1 112 ? 7.750 -12.129 8.869 1.00 83.81 112 ASN A C 1
ATOM 848 O O . ASN A 1 112 ? 8.187 -11.942 10.005 1.00 83.81 112 ASN A O 1
ATOM 852 N N . ILE A 1 113 ? 6.506 -11.804 8.506 1.00 83.44 113 ILE A N 1
ATOM 853 C CA . ILE A 1 113 ? 5.530 -11.186 9.409 1.00 83.44 113 ILE A CA 1
ATOM 854 C C . ILE A 1 113 ? 5.213 -12.141 10.556 1.00 83.44 113 ILE A C 1
ATOM 856 O O . ILE A 1 113 ? 5.280 -11.731 11.708 1.00 83.44 113 ILE A O 1
ATOM 860 N N . LYS A 1 114 ? 4.968 -13.427 10.272 1.00 86.25 114 LYS A N 1
ATOM 861 C CA . LYS A 1 114 ? 4.716 -14.440 11.306 1.00 86.25 114 LYS A CA 1
ATOM 862 C C . LYS A 1 114 ? 5.880 -14.568 12.290 1.00 86.25 114 LYS A C 1
ATOM 864 O O . LYS A 1 114 ? 5.647 -14.726 13.482 1.00 86.25 114 LYS A O 1
ATOM 869 N N . ARG A 1 115 ? 7.127 -14.489 11.807 1.00 80.50 115 ARG A N 1
ATOM 870 C CA . ARG A 1 115 ? 8.317 -14.508 12.670 1.00 80.50 115 ARG A CA 1
ATOM 871 C C . ARG A 1 115 ? 8.386 -13.247 13.540 1.00 80.50 115 ARG A C 1
ATOM 873 O O . ARG A 1 115 ? 8.704 -13.359 14.716 1.00 80.50 115 ARG A O 1
ATOM 880 N N . GLY A 1 116 ? 8.118 -12.074 12.955 1.00 76.56 116 GLY A N 1
ATOM 881 C CA . GLY A 1 116 ? 8.187 -10.756 13.604 1.00 76.56 116 GLY A CA 1
ATOM 882 C C . GLY A 1 116 ? 7.093 -10.504 14.635 1.00 76.56 116 GLY A C 1
ATOM 883 O O . GLY A 1 116 ? 7.383 -10.143 15.774 1.00 76.56 116 GLY A O 1
ATOM 884 N N . ASN A 1 117 ? 5.841 -10.679 14.220 1.00 79.69 117 ASN A N 1
ATOM 885 C CA . ASN A 1 117 ? 4.655 -10.549 15.050 1.00 79.69 117 ASN A CA 1
ATOM 886 C C . ASN A 1 117 ? 3.484 -11.334 14.423 1.00 79.69 117 ASN A C 1
ATOM 888 O O . ASN A 1 117 ? 2.808 -10.819 13.524 1.00 79.69 117 ASN A O 1
ATOM 892 N N . PRO A 1 118 ? 3.230 -12.570 14.882 1.00 82.88 118 PRO A N 1
ATOM 893 C CA . PRO A 1 118 ? 2.172 -13.411 14.329 1.00 82.88 118 PRO A CA 1
ATOM 894 C C . PRO A 1 118 ? 0.769 -12.842 14.574 1.00 82.88 118 PRO A C 1
ATOM 896 O O . PRO A 1 118 ? -0.111 -13.052 13.737 1.00 82.88 118 PRO A O 1
ATOM 899 N N . GLU A 1 119 ? 0.573 -12.040 15.630 1.00 84.19 119 GLU A N 1
ATOM 900 C CA . GLU A 1 119 ? -0.733 -11.453 15.947 1.00 84.19 119 GLU A CA 1
ATOM 901 C C . GLU A 1 119 ? -1.270 -10.567 14.819 1.00 84.19 119 GLU A C 1
ATOM 903 O O . GLU A 1 119 ? -2.481 -10.446 14.659 1.00 84.19 119 GLU A O 1
ATOM 908 N N . LEU A 1 120 ? -0.392 -9.956 14.012 1.00 84.56 120 LEU A N 1
ATOM 909 C CA . LEU A 1 120 ? -0.811 -9.139 12.870 1.00 84.56 120 LEU A CA 1
ATOM 910 C C . LEU A 1 120 ? -1.607 -9.954 11.846 1.00 84.56 120 LEU A C 1
ATOM 912 O O . LEU A 1 120 ? -2.561 -9.441 11.264 1.00 84.56 120 LEU A O 1
ATOM 916 N N . LEU A 1 121 ? -1.227 -11.217 11.644 1.00 88.94 121 LEU A N 1
ATOM 917 C CA . LEU A 1 121 ? -1.921 -12.132 10.741 1.00 88.94 121 LEU A CA 1
ATOM 918 C C . LEU A 1 121 ? -3.117 -12.781 11.443 1.00 88.94 121 LEU A C 1
ATOM 920 O O . LEU A 1 121 ? -4.201 -12.842 10.872 1.00 88.94 121 LEU A O 1
ATOM 924 N N . GLU A 1 122 ? -2.937 -13.225 12.689 1.00 89.62 122 GLU A N 1
ATOM 925 C CA . GLU A 1 122 ? -3.974 -13.920 13.467 1.00 89.62 122 GLU A CA 1
ATOM 926 C C . GLU A 1 122 ? -5.185 -13.025 13.754 1.00 89.62 122 GLU A C 1
ATOM 928 O O . GLU A 1 122 ? -6.324 -13.471 13.636 1.00 89.62 122 GLU A O 1
ATOM 933 N N . LYS A 1 123 ? -4.954 -11.740 14.053 1.00 85.75 123 LYS A N 1
ATOM 934 C CA . LYS A 1 123 ? -6.010 -10.733 14.250 1.00 85.75 123 LYS A CA 1
ATOM 935 C C . LYS A 1 123 ? -6.506 -10.120 12.934 1.00 85.75 123 LYS A C 1
ATOM 937 O O . LYS A 1 123 ? -7.339 -9.221 12.959 1.00 85.75 123 LYS A O 1
ATOM 942 N N . GLY A 1 124 ? -5.982 -10.559 11.785 1.00 89.44 124 GLY A N 1
ATOM 943 C CA . GLY A 1 124 ? -6.379 -10.059 10.464 1.00 89.44 124 GLY A CA 1
ATOM 944 C C . GLY A 1 124 ? -6.053 -8.582 10.212 1.00 89.44 124 GLY A C 1
ATOM 945 O O . GLY A 1 124 ? -6.669 -7.968 9.341 1.00 89.44 124 GLY A O 1
ATOM 946 N N . ARG A 1 125 ? -5.101 -8.008 10.962 1.00 89.38 125 ARG A N 1
ATOM 947 C CA . ARG A 1 125 ? -4.646 -6.615 10.803 1.00 89.38 125 ARG A CA 1
ATOM 948 C C . ARG A 1 125 ? -3.800 -6.445 9.549 1.00 89.38 125 ARG A C 1
ATOM 950 O O . ARG A 1 125 ? -3.869 -5.410 8.898 1.00 89.38 125 ARG A O 1
ATOM 957 N N . VAL A 1 126 ? -3.018 -7.463 9.198 1.00 92.88 126 VAL A N 1
ATOM 958 C CA . VAL A 1 126 ? -2.252 -7.514 7.952 1.00 92.88 126 VAL A CA 1
ATOM 959 C C . VAL A 1 126 ? -2.758 -8.657 7.090 1.00 92.88 126 VAL A C 1
ATOM 961 O O . VAL A 1 126 ? -2.874 -9.795 7.544 1.00 92.88 126 VAL A O 1
ATOM 964 N N . LYS A 1 127 ? -3.000 -8.363 5.815 1.00 95.69 127 LYS A N 1
ATOM 965 C CA . LYS A 1 127 ? -3.303 -9.366 4.797 1.00 95.69 127 LYS A CA 1
ATOM 966 C C . LYS A 1 127 ? -2.385 -9.161 3.602 1.00 95.69 127 LYS A C 1
ATOM 968 O O . LYS A 1 127 ? -2.439 -8.112 2.975 1.00 95.69 127 LYS A O 1
ATOM 973 N N . ILE A 1 128 ? -1.580 -10.165 3.264 1.00 96.25 128 ILE A N 1
ATOM 974 C CA . ILE A 1 128 ? -0.788 -10.159 2.028 1.00 96.25 128 ILE A CA 1
ATOM 975 C C . ILE A 1 128 ? -1.460 -11.070 1.006 1.00 96.25 128 ILE A C 1
ATOM 977 O O . ILE A 1 128 ? -1.801 -12.211 1.326 1.00 96.25 128 ILE A O 1
ATOM 981 N N . VAL A 1 129 ? -1.657 -10.576 -0.213 1.00 96.88 129 VAL A N 1
ATOM 982 C CA . VAL A 1 129 ? -2.279 -11.317 -1.313 1.00 96.88 129 VAL A CA 1
ATOM 983 C C . VAL A 1 129 ? -1.368 -11.373 -2.533 1.00 96.88 129 VAL A C 1
ATOM 985 O O . VAL A 1 129 ? -0.578 -10.462 -2.784 1.00 96.88 129 VAL A O 1
ATOM 988 N N . SER A 1 130 ? -1.508 -12.451 -3.305 1.00 96.88 130 SER A N 1
ATOM 989 C CA . SER A 1 130 ? -0.908 -12.531 -4.634 1.00 96.88 130 SER A CA 1
ATOM 990 C C . SER A 1 130 ? -1.834 -11.889 -5.657 1.00 96.88 130 SER A C 1
ATOM 992 O O . SER A 1 130 ? -3.013 -12.243 -5.724 1.00 96.88 130 SER A O 1
ATOM 994 N N . GLY A 1 131 ? -1.323 -10.944 -6.441 1.00 95.19 131 GLY A N 1
ATOM 995 C CA . GLY A 1 131 ? -2.126 -10.260 -7.447 1.00 95.19 131 GLY A CA 1
ATOM 996 C C . GLY A 1 131 ? -1.389 -9.148 -8.182 1.00 95.19 131 GLY A C 1
ATOM 997 O O . GLY A 1 131 ? -0.278 -8.762 -7.826 1.00 95.19 131 GLY A O 1
ATOM 998 N N . ASP A 1 132 ? -2.020 -8.640 -9.238 1.00 95.06 132 ASP A N 1
ATOM 999 C CA . ASP A 1 132 ? -1.501 -7.509 -10.004 1.00 95.06 132 ASP A CA 1
ATOM 1000 C C . ASP A 1 132 ? -1.769 -6.197 -9.264 1.00 95.06 132 ASP A C 1
ATOM 1002 O O . ASP A 1 132 ? -2.884 -5.678 -9.269 1.00 95.06 132 ASP A O 1
ATOM 1006 N N . GLY A 1 133 ? -0.714 -5.648 -8.667 1.00 94.12 133 GLY A N 1
ATOM 1007 C CA . GLY A 1 133 ? -0.753 -4.399 -7.920 1.00 94.12 133 GLY A CA 1
ATOM 1008 C C . GLY A 1 133 ? -1.294 -3.191 -8.692 1.00 94.12 133 GLY A C 1
ATOM 1009 O O . GLY A 1 133 ? -1.850 -2.283 -8.081 1.00 94.12 133 GLY A O 1
ATOM 1010 N N . ARG A 1 134 ? -1.216 -3.192 -10.031 1.00 94.75 134 ARG A N 1
ATOM 1011 C CA . ARG A 1 134 ? -1.785 -2.123 -10.874 1.00 94.75 134 ARG A CA 1
ATOM 1012 C C . ARG A 1 134 ? -3.310 -2.072 -10.803 1.00 94.75 134 ARG A C 1
ATOM 1014 O O . ARG A 1 134 ? -3.899 -1.057 -11.145 1.00 94.75 134 ARG A O 1
ATOM 1021 N N . LYS A 1 135 ? -3.961 -3.155 -10.376 1.00 96.19 135 LYS A N 1
ATOM 1022 C CA . LYS A 1 135 ? -5.418 -3.227 -10.189 1.00 96.19 135 LYS A CA 1
ATOM 1023 C C . LYS A 1 135 ? -5.843 -2.895 -8.755 1.00 96.19 135 LYS A C 1
ATOM 1025 O O . LYS A 1 135 ? -7.032 -2.909 -8.456 1.00 96.19 135 LYS A O 1
ATOM 1030 N N . GLY A 1 136 ? -4.890 -2.612 -7.867 1.00 96.19 136 GLY A N 1
ATOM 1031 C CA . GLY A 1 136 ? -5.151 -2.469 -6.439 1.00 96.19 136 GLY A CA 1
ATOM 1032 C C . GLY A 1 136 ? -5.715 -3.753 -5.822 1.00 96.19 136 GLY A C 1
ATOM 1033 O O . GLY A 1 136 ? -5.408 -4.859 -6.271 1.00 96.19 136 GLY A O 1
ATOM 1034 N N . TYR A 1 137 ? -6.532 -3.612 -4.781 1.00 97.31 137 TYR A N 1
ATOM 1035 C CA . TYR A 1 137 ? -7.171 -4.739 -4.102 1.00 97.31 137 TYR A CA 1
ATOM 1036 C C . TYR A 1 137 ? -8.613 -4.390 -3.708 1.00 97.31 137 TYR A C 1
ATOM 1038 O O . TYR A 1 137 ? -8.903 -3.938 -2.604 1.00 97.31 137 TYR A O 1
ATOM 1046 N N . GLU A 1 138 ? -9.545 -4.649 -4.626 1.00 94.56 138 GLU A N 1
ATOM 1047 C CA . GLU A 1 138 ? -10.955 -4.247 -4.508 1.00 94.56 138 GLU A CA 1
ATOM 1048 C C . GLU A 1 138 ? -11.643 -4.740 -3.228 1.00 94.56 138 GLU A C 1
ATOM 1050 O O . GLU A 1 138 ? -12.466 -4.031 -2.659 1.00 94.56 138 GLU A O 1
ATOM 1055 N N . SER A 1 139 ? -11.305 -5.931 -2.725 1.00 94.88 139 SER A N 1
ATOM 1056 C CA . SER A 1 139 ? -11.946 -6.474 -1.518 1.00 94.88 139 SER A CA 1
ATOM 1057 C C . SER A 1 139 ? -11.551 -5.753 -0.223 1.00 94.88 139 SER A C 1
ATOM 1059 O O . SER A 1 139 ? -12.156 -6.017 0.814 1.00 94.88 139 SER A O 1
ATOM 1061 N N . GLY A 1 140 ? -10.508 -4.917 -0.248 1.00 89.50 14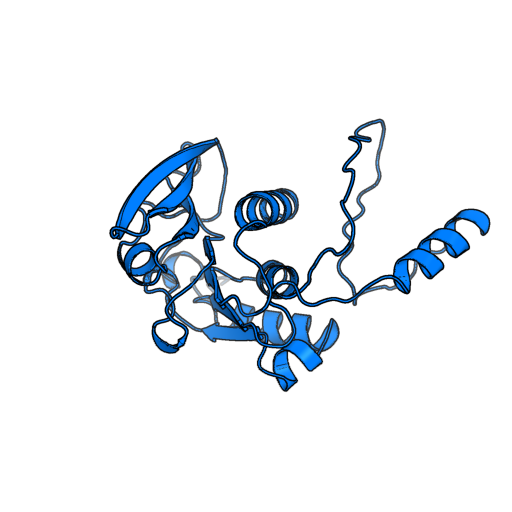0 GLY A N 1
ATOM 1062 C CA . GLY A 1 140 ? -10.057 -4.125 0.900 1.00 89.50 140 GLY A CA 1
ATOM 1063 C C . GLY A 1 140 ? -10.380 -2.634 0.799 1.00 89.50 140 GLY A C 1
ATOM 1064 O O . GLY A 1 140 ? -10.089 -1.905 1.745 1.00 89.50 140 GLY A O 1
ATOM 1065 N N . GLN A 1 141 ? -10.950 -2.185 -0.322 1.00 89.56 141 GLN A N 1
ATOM 1066 C CA . GLN A 1 141 ? -11.260 -0.778 -0.564 1.00 89.56 141 GLN A CA 1
ATOM 1067 C C . GLN A 1 141 ? -12.403 -0.276 0.346 1.00 89.56 141 GLN A C 1
ATOM 1069 O O . GLN A 1 141 ? -13.241 -1.075 0.777 1.00 89.56 141 GLN A O 1
ATOM 1074 N N . PRO A 1 142 ? -12.513 1.044 0.577 1.00 97.00 142 PRO A N 1
ATOM 1075 C CA . PRO A 1 142 ? -11.601 2.103 0.132 1.00 97.00 142 PRO A CA 1
ATOM 1076 C C . PRO A 1 142 ? -10.444 2.352 1.123 1.00 97.00 142 PRO A C 1
ATOM 1078 O O . PRO A 1 142 ? -10.526 1.979 2.294 1.00 97.00 142 PRO A O 1
ATOM 1081 N N . TYR A 1 143 ? -9.372 3.003 0.659 1.00 98.06 143 TYR A N 1
ATOM 1082 C CA . TYR A 1 143 ? -8.126 3.212 1.414 1.00 98.06 143 TYR A CA 1
ATOM 1083 C C . TYR A 1 143 ? -7.909 4.659 1.860 1.00 98.06 143 TYR A C 1
ATOM 1085 O O . TYR A 1 143 ? -8.091 5.587 1.079 1.00 98.06 143 TYR A O 1
ATOM 1093 N N . ASP A 1 144 ? -7.447 4.845 3.095 1.00 97.69 144 ASP A N 1
ATOM 1094 C CA . ASP A 1 144 ? -6.970 6.134 3.615 1.00 97.69 144 ASP A CA 1
ATOM 1095 C C . ASP A 1 144 ? -5.549 6.440 3.109 1.00 97.69 144 ASP A C 1
ATOM 1097 O O . ASP A 1 144 ? -5.190 7.594 2.873 1.00 97.69 144 ASP A O 1
ATOM 1101 N N . ALA A 1 145 ? -4.742 5.392 2.915 1.00 97.25 145 ALA A N 1
ATOM 1102 C CA . ALA A 1 145 ? -3.359 5.490 2.469 1.00 97.25 145 ALA A CA 1
ATOM 1103 C C . ALA A 1 145 ? -3.024 4.407 1.437 1.00 97.25 145 ALA A C 1
ATOM 1105 O O . ALA A 1 145 ? -3.285 3.224 1.655 1.00 97.25 145 ALA A O 1
ATOM 1106 N N . ILE A 1 146 ? -2.386 4.795 0.335 1.00 98.06 146 ILE A N 1
ATOM 1107 C CA . ILE A 1 146 ? -1.849 3.865 -0.662 1.00 98.06 146 ILE A CA 1
ATOM 1108 C C . ILE A 1 146 ? -0.371 4.174 -0.886 1.00 98.06 146 ILE A C 1
ATOM 1110 O O . ILE A 1 146 ? 0.019 5.314 -1.130 1.00 98.06 146 ILE A O 1
ATOM 1114 N N . HIS A 1 147 ? 0.466 3.148 -0.841 1.00 97.19 147 HIS A N 1
ATOM 1115 C CA . HIS A 1 147 ? 1.862 3.219 -1.246 1.00 97.19 147 HIS A CA 1
ATOM 1116 C C . HIS A 1 147 ? 2.113 2.278 -2.417 1.00 97.19 147 HIS A C 1
ATOM 1118 O O . HIS A 1 147 ? 1.606 1.158 -2.440 1.00 97.19 147 HIS A O 1
ATOM 1124 N N . VAL A 1 148 ? 2.939 2.719 -3.363 1.00 96.62 148 VAL A N 1
ATOM 1125 C CA . VAL A 1 148 ? 3.422 1.891 -4.465 1.00 96.62 148 VAL A CA 1
ATOM 1126 C C . VAL A 1 148 ? 4.941 1.771 -4.379 1.00 96.62 148 VAL A C 1
ATOM 1128 O O . VAL A 1 148 ? 5.670 2.728 -4.622 1.00 96.62 148 VAL A O 1
ATOM 1131 N N . GLY A 1 149 ? 5.425 0.572 -4.056 1.00 92.19 149 GLY A N 1
ATOM 1132 C CA . GLY A 1 149 ? 6.844 0.245 -3.892 1.00 92.19 149 GLY A CA 1
ATOM 1133 C C . GLY A 1 149 ? 7.596 -0.043 -5.194 1.00 92.19 149 GLY A C 1
ATOM 1134 O O . GLY A 1 149 ? 8.727 -0.527 -5.151 1.00 92.19 149 GLY A O 1
ATOM 1135 N N . ALA A 1 150 ? 6.989 0.237 -6.346 1.00 90.50 150 ALA A N 1
ATOM 1136 C CA . ALA A 1 150 ? 7.565 0.039 -7.670 1.00 90.50 150 ALA A CA 1
ATOM 1137 C C . ALA A 1 150 ? 7.145 1.178 -8.611 1.00 90.50 150 ALA A C 1
ATOM 1139 O O . ALA A 1 150 ? 6.036 1.700 -8.508 1.00 90.50 150 ALA A O 1
ATOM 1140 N N . ALA A 1 151 ? 8.036 1.581 -9.515 1.00 91.12 151 ALA A N 1
ATOM 1141 C CA . ALA A 1 151 ? 7.801 2.696 -10.422 1.00 91.12 151 ALA A CA 1
ATOM 1142 C C . ALA A 1 151 ? 6.785 2.335 -11.499 1.00 91.12 151 ALA A C 1
ATOM 1144 O O . ALA A 1 151 ? 7.026 1.431 -12.300 1.00 91.12 151 ALA A O 1
ATOM 1145 N N . ALA A 1 152 ? 5.673 3.057 -11.543 1.00 91.62 152 ALA A N 1
ATOM 1146 C CA . ALA A 1 152 ? 4.707 2.937 -12.620 1.00 91.62 152 ALA A CA 1
ATOM 1147 C C . ALA A 1 152 ? 5.128 3.827 -13.801 1.00 91.62 152 ALA A C 1
ATOM 1149 O O . ALA A 1 152 ? 5.594 4.948 -13.598 1.00 91.62 152 ALA A O 1
ATOM 1150 N N . ALA A 1 153 ? 4.962 3.352 -15.039 1.00 89.81 153 ALA A N 1
ATOM 1151 C CA . ALA A 1 153 ? 5.177 4.206 -16.214 1.00 89.81 153 ALA A CA 1
ATOM 1152 C C . ALA A 1 153 ? 4.206 5.400 -16.195 1.00 89.81 153 ALA A C 1
ATOM 1154 O O . ALA A 1 153 ? 4.613 6.542 -16.387 1.00 89.81 153 ALA A O 1
ATOM 1155 N N . GLU A 1 154 ? 2.950 5.111 -15.857 1.00 90.62 154 GLU A N 1
ATOM 1156 C CA . GLU A 1 154 ? 1.883 6.061 -15.561 1.00 90.62 154 GLU A CA 1
ATOM 1157 C C . GLU A 1 154 ? 1.128 5.568 -14.324 1.00 90.62 154 GLU A C 1
ATOM 1159 O O . GLU A 1 154 ? 1.046 4.358 -14.088 1.00 90.62 154 GLU A O 1
ATOM 1164 N N . LEU A 1 155 ? 0.581 6.487 -13.525 1.00 93.44 155 LEU A N 1
ATOM 1165 C CA . LEU A 1 155 ? -0.172 6.118 -12.329 1.00 93.44 155 LEU A CA 1
ATOM 1166 C C . LEU A 1 155 ? -1.485 5.400 -12.715 1.00 93.44 155 LEU A C 1
ATOM 1168 O O . LEU A 1 155 ? -2.303 5.998 -13.416 1.00 93.44 155 LEU A O 1
ATOM 1172 N N . PRO A 1 156 ? -1.741 4.164 -12.237 1.00 94.06 156 PRO A N 1
ATOM 1173 C CA . PRO A 1 156 ? -2.996 3.471 -12.523 1.00 94.06 156 PRO A CA 1
ATOM 1174 C C . PRO A 1 156 ? -4.209 4.190 -11.909 1.00 94.06 156 PRO A C 1
ATOM 1176 O O . PRO A 1 156 ? -4.241 4.425 -10.698 1.00 94.06 156 PRO A O 1
ATOM 1179 N N . SER A 1 157 ? -5.232 4.493 -12.722 1.00 95.38 157 SER A N 1
ATOM 1180 C CA . SER A 1 157 ? -6.458 5.180 -12.266 1.00 95.38 157 SER A CA 1
ATOM 1181 C C . SER A 1 157 ? -7.218 4.390 -11.200 1.00 95.38 157 SER A C 1
ATOM 1183 O O . SER A 1 157 ? -7.739 4.967 -10.251 1.00 95.38 157 SER A O 1
ATOM 1185 N N . THR A 1 158 ? -7.179 3.062 -11.294 1.00 96.94 158 THR A N 1
ATOM 1186 C CA . THR A 1 158 ? -7.723 2.100 -10.323 1.00 96.94 158 THR A CA 1
ATOM 1187 C C . THR A 1 158 ? -7.270 2.378 -8.889 1.00 96.94 158 THR A C 1
ATOM 1189 O O . THR A 1 158 ? -8.052 2.223 -7.953 1.00 96.94 158 THR A O 1
ATOM 1192 N N . LEU A 1 159 ? -6.023 2.820 -8.686 1.00 97.50 159 LEU A N 1
ATOM 1193 C CA . LEU A 1 159 ? -5.516 3.147 -7.353 1.00 97.50 159 LEU A CA 1
ATOM 1194 C C . LEU A 1 159 ? -6.099 4.467 -6.828 1.00 97.50 159 LEU A C 1
ATOM 1196 O O . LEU A 1 159 ? -6.382 4.574 -5.638 1.00 97.50 159 LEU A O 1
ATOM 1200 N N . LEU A 1 160 ? -6.329 5.453 -7.701 1.00 97.25 160 LEU A N 1
ATOM 1201 C CA . LEU A 1 160 ? -6.999 6.713 -7.343 1.00 97.25 160 LEU A CA 1
ATOM 1202 C C . LEU A 1 160 ? -8.497 6.505 -7.058 1.00 97.25 160 LEU A C 1
ATOM 1204 O O . LEU A 1 160 ? -9.075 7.151 -6.178 1.00 97.25 160 LEU A O 1
ATOM 1208 N N . GLU A 1 161 ? -9.133 5.588 -7.785 1.00 97.19 161 GLU A N 1
ATOM 1209 C CA . GLU A 1 161 ? -10.529 5.191 -7.576 1.00 97.19 161 GLU A CA 1
ATOM 1210 C C . GLU A 1 161 ? -10.716 4.529 -6.204 1.00 97.19 161 GLU A C 1
ATOM 1212 O O . GLU A 1 161 ? -11.638 4.893 -5.475 1.00 97.19 161 GLU A O 1
ATOM 1217 N N . GLN A 1 162 ? -9.790 3.645 -5.813 1.00 98.19 162 GLN A N 1
ATOM 1218 C CA . GLN A 1 162 ? -9.801 2.948 -4.519 1.00 98.19 162 GLN A CA 1
ATOM 1219 C C . GLN A 1 162 ? -9.407 3.835 -3.324 1.00 98.19 162 GLN A C 1
ATOM 1221 O O . GLN A 1 162 ? -9.549 3.411 -2.173 1.00 98.19 162 GLN A O 1
ATOM 1226 N N . LEU A 1 163 ? -8.919 5.055 -3.561 1.00 98.06 163 LEU A N 1
ATOM 1227 C CA . LEU A 1 163 ? -8.579 6.014 -2.511 1.00 98.06 163 LEU A CA 1
ATOM 1228 C C . LEU A 1 163 ? -9.851 6.681 -1.957 1.00 98.06 163 LEU A C 1
ATOM 1230 O O . LEU A 1 163 ? -10.739 7.082 -2.717 1.00 98.06 163 LEU A O 1
ATOM 1234 N N . LYS A 1 164 ? -9.949 6.816 -0.632 1.00 97.94 164 LYS A N 1
ATOM 1235 C CA . LYS A 1 164 ? -11.025 7.564 0.035 1.00 97.94 164 LYS A CA 1
ATOM 1236 C C . LYS A 1 164 ? -10.905 9.066 -0.247 1.00 97.94 164 LYS A C 1
ATOM 1238 O O . LYS A 1 164 ? -9.788 9.550 -0.440 1.00 97.94 164 LYS A O 1
ATOM 1243 N N . PRO A 1 165 ? -12.016 9.822 -0.218 1.00 98.06 165 PRO A N 1
ATOM 1244 C CA . PRO A 1 165 ? -11.949 11.261 0.030 1.00 98.06 165 PRO A CA 1
ATOM 1245 C C . PRO A 1 165 ? -11.148 11.534 1.315 1.00 98.06 165 PRO A C 1
ATOM 1247 O O . PRO A 1 165 ? -11.269 10.793 2.291 1.00 98.06 165 PRO A O 1
ATOM 1250 N N . GLY A 1 166 ? -10.247 12.512 1.267 1.00 97.62 166 GLY A N 1
ATOM 1251 C CA . GLY A 1 166 ? -9.262 12.792 2.314 1.00 97.62 166 GLY A CA 1
ATOM 1252 C C . GLY A 1 166 ? -8.058 11.837 2.350 1.00 97.62 166 GLY A C 1
ATOM 1253 O O . GLY A 1 166 ? -7.188 11.995 3.203 1.00 97.62 166 GLY A O 1
ATOM 1254 N N . GLY A 1 167 ? -7.991 10.841 1.459 1.00 97.94 167 GLY A N 1
ATOM 1255 C CA . GLY A 1 167 ? -6.905 9.863 1.402 1.00 97.94 167 GLY A CA 1
ATOM 1256 C C . GLY A 1 167 ? -5.688 10.335 0.601 1.00 97.94 167 GLY A C 1
ATOM 1257 O O . GLY A 1 167 ? -5.780 11.227 -0.248 1.00 97.94 167 GLY A O 1
ATOM 1258 N N . ARG A 1 168 ? -4.546 9.671 0.825 1.00 98.31 168 ARG A N 1
ATOM 1259 C CA . ARG A 1 168 ? -3.278 9.945 0.127 1.00 98.31 168 ARG A CA 1
ATOM 1260 C C . ARG A 1 168 ? -2.673 8.717 -0.541 1.00 98.31 168 ARG A C 1
ATOM 1262 O O . ARG A 1 168 ? -2.580 7.647 0.055 1.00 98.31 168 ARG A O 1
ATOM 1269 N N . LEU A 1 169 ? -2.148 8.915 -1.745 1.00 98.25 169 LEU A N 1
ATOM 1270 C CA . LEU A 1 169 ? -1.356 7.947 -2.490 1.00 98.25 169 LEU A CA 1
ATOM 1271 C C . LEU A 1 169 ? 0.072 8.461 -2.718 1.00 98.25 169 LEU A C 1
ATOM 1273 O O . LEU A 1 169 ? 0.274 9.606 -3.119 1.00 98.25 169 LEU A O 1
ATOM 1277 N N . ILE A 1 170 ? 1.063 7.594 -2.497 1.00 97.44 170 ILE A N 1
ATOM 1278 C CA . ILE A 1 170 ? 2.479 7.830 -2.810 1.00 97.44 170 ILE A CA 1
ATOM 1279 C C . ILE A 1 170 ? 2.938 6.809 -3.846 1.00 97.44 170 ILE A C 1
ATOM 1281 O O . ILE A 1 170 ? 2.884 5.604 -3.597 1.00 97.44 170 ILE A O 1
ATOM 1285 N N . CYS A 1 171 ? 3.412 7.282 -4.999 1.00 96.06 171 CYS A N 1
ATOM 1286 C CA . CYS A 1 171 ? 3.847 6.412 -6.088 1.00 96.06 171 CYS A CA 1
ATOM 1287 C C . CYS A 1 171 ? 5.036 7.012 -6.850 1.00 96.06 171 CYS A C 1
ATOM 1289 O O . CYS A 1 171 ? 5.000 8.185 -7.224 1.00 96.06 171 CYS A O 1
ATOM 1291 N N . PRO A 1 172 ? 6.104 6.236 -7.095 1.00 94.44 172 PRO A N 1
ATOM 1292 C CA . PRO A 1 172 ? 7.118 6.603 -8.066 1.00 94.44 172 PRO A CA 1
ATOM 1293 C C . PRO A 1 172 ? 6.549 6.466 -9.483 1.00 94.44 172 PRO A C 1
ATOM 1295 O O . PRO A 1 172 ? 6.055 5.404 -9.857 1.00 94.44 172 PRO A O 1
ATOM 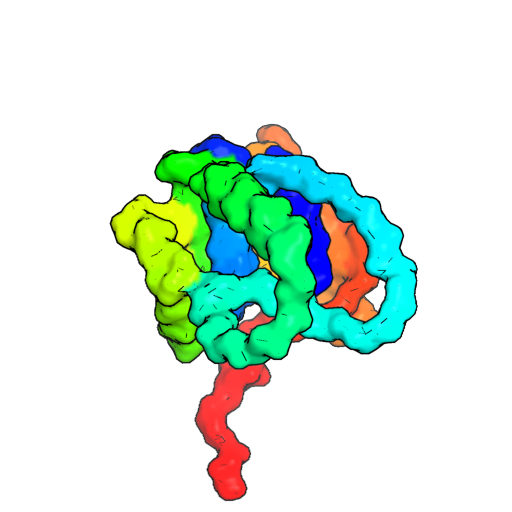1298 N N . VAL A 1 173 ? 6.644 7.531 -10.275 1.00 94.38 173 VAL A N 1
ATOM 1299 C CA . VAL A 1 173 ? 6.143 7.588 -11.653 1.00 94.38 173 VAL A CA 1
ATOM 1300 C C . VAL A 1 173 ? 7.281 7.949 -12.604 1.00 94.38 173 VAL A C 1
ATOM 1302 O O . VAL A 1 173 ? 8.056 8.870 -12.341 1.00 94.38 173 VAL A O 1
ATOM 1305 N N . GLY A 1 174 ? 7.395 7.210 -13.705 1.00 91.12 174 GLY A N 1
ATOM 1306 C CA . GLY A 1 174 ? 8.357 7.458 -14.776 1.00 91.12 174 GLY A CA 1
ATOM 1307 C C . GLY A 1 174 ? 8.662 6.196 -15.581 1.00 91.12 174 GLY A C 1
ATOM 1308 O O . GLY A 1 174 ? 8.951 5.144 -15.010 1.00 91.12 174 GLY A O 1
ATOM 1309 N N . ALA A 1 175 ? 8.627 6.309 -16.912 1.00 77.81 175 ALA A N 1
ATOM 1310 C CA . ALA A 1 175 ? 8.849 5.190 -17.834 1.00 77.81 175 ALA A CA 1
ATOM 1311 C C . ALA A 1 175 ? 10.286 4.633 -17.792 1.00 77.81 175 ALA A C 1
ATOM 1313 O O . ALA A 1 175 ? 10.491 3.431 -17.948 1.00 77.81 175 ALA A O 1
ATOM 1314 N N . ASP A 1 176 ? 11.272 5.494 -17.524 1.00 75.19 176 ASP A N 1
ATOM 1315 C CA . ASP A 1 176 ? 12.689 5.135 -17.499 1.00 75.19 176 ASP A CA 1
ATOM 1316 C C . ASP A 1 176 ? 13.251 5.178 -16.080 1.00 75.19 176 ASP A C 1
ATOM 1318 O O . ASP A 1 176 ? 13.031 6.140 -15.346 1.00 75.19 176 ASP A O 1
ATOM 1322 N N . ALA A 1 177 ? 14.106 4.213 -15.727 1.00 68.38 177 ALA A N 1
ATOM 1323 C CA . ALA A 1 177 ? 14.755 4.134 -14.410 1.00 68.38 177 ALA A CA 1
ATOM 1324 C C . ALA A 1 177 ? 15.598 5.369 -14.026 1.00 68.38 177 ALA A C 1
ATOM 1326 O O . ALA A 1 177 ? 15.978 5.521 -12.869 1.00 68.38 177 ALA A O 1
ATOM 1327 N N . ARG A 1 178 ? 15.917 6.238 -14.994 1.00 73.56 178 ARG A N 1
ATOM 1328 C CA . ARG A 1 178 ? 16.719 7.454 -14.799 1.00 73.56 178 ARG A CA 1
ATOM 1329 C C . ARG A 1 178 ? 15.886 8.720 -14.577 1.00 73.56 178 ARG A C 1
ATOM 1331 O O . ARG A 1 178 ? 16.443 9.701 -14.104 1.00 73.56 178 ARG A O 1
ATOM 1338 N N . ASN A 1 179 ? 14.588 8.690 -14.886 1.00 84.50 179 ASN A N 1
ATOM 1339 C CA . ASN A 1 179 ? 13.701 9.858 -14.874 1.00 84.50 179 ASN A CA 1
ATOM 1340 C C . ASN A 1 179 ? 12.412 9.568 -14.088 1.00 84.50 179 ASN A C 1
ATOM 1342 O O . ASN A 1 179 ? 11.314 9.839 -14.570 1.00 84.50 179 ASN A O 1
ATOM 1346 N N . GLN A 1 180 ? 12.535 8.977 -12.896 1.00 92.12 180 GLN A N 1
ATOM 1347 C CA . GLN A 1 180 ? 11.385 8.718 -12.029 1.00 92.12 180 GLN A CA 1
ATOM 1348 C C . GLN A 1 180 ? 11.247 9.819 -10.981 1.00 92.12 180 GLN A C 1
ATOM 1350 O O . GLN A 1 180 ? 12.229 10.247 -10.365 1.00 92.12 180 GLN A O 1
ATOM 1355 N N . VAL A 1 181 ? 10.012 10.238 -10.742 1.00 93.56 181 VAL A N 1
ATOM 1356 C CA . VAL A 1 181 ? 9.650 11.210 -9.714 1.00 93.56 181 VAL A CA 1
ATOM 1357 C C . VAL A 1 181 ? 8.735 10.525 -8.716 1.00 93.56 181 VAL A C 1
ATOM 1359 O O . VAL A 1 181 ? 7.803 9.821 -9.090 1.00 93.56 181 VAL A O 1
ATOM 1362 N N . LEU A 1 182 ? 9.006 10.711 -7.431 1.00 94.88 182 LEU A N 1
ATOM 1363 C CA . LEU A 1 182 ? 8.086 10.306 -6.386 1.00 94.88 182 LEU A CA 1
ATOM 1364 C C . LEU A 1 182 ? 6.954 11.325 -6.331 1.00 94.88 182 LEU A C 1
ATOM 1366 O O . LEU A 1 182 ? 7.180 12.499 -6.026 1.00 94.88 182 LEU A O 1
ATOM 1370 N N . GLU A 1 183 ? 5.752 10.873 -6.645 1.00 96.56 183 GLU A N 1
ATOM 1371 C CA . GLU A 1 183 ? 4.557 11.698 -6.685 1.00 96.56 183 GLU A CA 1
ATOM 1372 C C . GLU A 1 183 ? 3.671 11.417 -5.473 1.00 96.56 183 GLU A C 1
ATOM 1374 O O . GLU A 1 183 ? 3.519 10.275 -5.031 1.00 96.56 183 GLU A O 1
ATOM 1379 N N . GLN A 1 184 ? 3.073 12.484 -4.957 1.00 97.81 184 GLN A N 1
ATOM 1380 C CA . GLN A 1 184 ? 2.000 12.458 -3.979 1.00 97.81 184 GLN A CA 1
ATOM 1381 C C . GLN A 1 184 ? 0.699 12.850 -4.666 1.00 97.81 184 GLN A C 1
ATOM 1383 O O . GLN A 1 184 ? 0.655 13.844 -5.393 1.00 97.81 184 GLN A O 1
ATOM 1388 N N . HIS A 1 185 ? -0.349 12.086 -4.394 1.00 98.31 185 HIS A N 1
ATOM 1389 C CA . HIS A 1 185 ? -1.698 12.327 -4.884 1.00 98.31 185 HIS A CA 1
ATOM 1390 C C . HIS A 1 185 ? -2.650 12.350 -3.692 1.00 98.31 185 HIS A C 1
ATOM 1392 O O . HIS A 1 185 ? -2.779 11.352 -2.987 1.00 98.31 185 HIS A O 1
ATOM 1398 N N . ASP A 1 186 ? -3.285 13.491 -3.448 1.00 98.38 186 ASP A N 1
ATOM 1399 C CA . ASP A 1 186 ? -4.297 13.672 -2.408 1.00 98.38 186 ASP A CA 1
ATOM 1400 C C . ASP A 1 186 ? -5.678 13.715 -3.061 1.00 98.38 186 ASP A C 1
ATOM 1402 O O . ASP A 1 186 ? -5.892 14.487 -3.999 1.00 98.38 186 ASP A O 1
ATOM 1406 N N . LYS A 1 187 ? -6.621 12.906 -2.572 1.00 98.38 187 LYS A N 1
ATOM 1407 C CA . LYS A 1 187 ? -8.018 12.977 -3.011 1.00 98.38 187 LYS A CA 1
ATOM 1408 C C . LYS A 1 187 ? -8.779 13.880 -2.061 1.00 98.38 187 LYS A C 1
ATOM 1410 O O . LYS A 1 187 ? -8.924 13.561 -0.887 1.00 98.38 187 LYS A O 1
ATOM 1415 N N . LEU A 1 188 ? -9.232 15.020 -2.560 1.00 97.81 188 LEU A N 1
ATOM 1416 C CA . LEU A 1 188 ? -10.008 15.976 -1.784 1.00 97.81 188 LEU A CA 1
ATOM 1417 C C . LEU A 1 188 ? -11.399 15.415 -1.461 1.00 97.81 188 LEU A C 1
ATOM 1419 O O . LEU A 1 188 ? -11.859 14.449 -2.073 1.00 97.81 188 LEU A O 1
ATOM 1423 N N . GLU A 1 189 ? -12.079 16.039 -0.499 1.00 96.50 189 GLU A N 1
ATOM 1424 C CA . GLU A 1 189 ? -13.432 15.645 -0.073 1.00 96.50 189 GLU A CA 1
ATOM 1425 C C . GLU A 1 189 ? -14.459 15.702 -1.216 1.00 96.50 189 GLU A C 1
ATOM 1427 O O . GLU A 1 189 ? -15.404 14.919 -1.255 1.00 96.50 189 GLU A O 1
ATOM 1432 N N . ASP A 1 190 ? -14.248 16.593 -2.187 1.00 96.00 190 ASP A N 1
ATOM 1433 C CA . ASP A 1 190 ? -15.080 16.729 -3.387 1.00 96.00 190 ASP A CA 1
ATOM 1434 C C . ASP A 1 190 ? -14.706 15.751 -4.521 1.00 96.00 190 ASP A C 1
ATOM 1436 O O . ASP A 1 190 ? -15.317 15.768 -5.589 1.00 96.00 190 ASP A O 1
ATOM 1440 N N . GLY A 1 191 ? -13.710 14.888 -4.296 1.00 94.94 191 GLY A N 1
ATOM 1441 C CA . GLY A 1 191 ? -13.225 13.895 -5.250 1.00 94.94 191 GLY A CA 1
ATOM 1442 C C . GLY A 1 191 ? -12.146 14.390 -6.216 1.00 94.94 191 GLY A C 1
ATOM 1443 O O . GLY A 1 191 ? -11.623 13.572 -6.977 1.00 94.94 191 GLY A O 1
ATOM 1444 N N . GLN A 1 192 ? -11.769 15.674 -6.189 1.00 97.00 192 GLN A N 1
ATOM 1445 C CA . GLN A 1 192 ? -10.664 16.183 -7.007 1.00 97.00 192 GLN A CA 1
ATOM 1446 C C . GLN A 1 192 ? -9.321 15.586 -6.562 1.00 97.00 192 GLN A C 1
ATOM 1448 O O . GLN A 1 192 ? -9.077 15.384 -5.372 1.00 97.00 192 GLN A O 1
ATOM 1453 N N . ILE A 1 193 ? -8.425 15.329 -7.520 1.00 97.94 193 ILE A N 1
ATOM 1454 C CA . ILE A 1 193 ? -7.078 14.814 -7.245 1.00 97.94 193 ILE A CA 1
ATOM 1455 C C . ILE A 1 193 ? -6.065 15.953 -7.318 1.00 97.94 193 ILE A C 1
ATOM 1457 O O . ILE A 1 193 ? -5.854 16.551 -8.374 1.00 97.94 193 ILE A O 1
ATOM 1461 N N . MET A 1 194 ? -5.395 16.217 -6.200 1.00 97.69 194 MET A N 1
ATOM 1462 C CA . MET A 1 194 ? -4.251 17.117 -6.136 1.00 97.69 194 MET A CA 1
ATOM 1463 C C . MET A 1 194 ? -2.947 16.334 -6.256 1.00 97.69 194 MET A C 1
ATOM 1465 O O . MET A 1 194 ? -2.645 15.479 -5.428 1.00 97.69 194 MET A O 1
ATOM 1469 N N . LYS A 1 195 ? -2.140 16.677 -7.262 1.00 97.38 195 LYS A N 1
ATOM 1470 C CA . LYS A 1 195 ? -0.824 16.079 -7.504 1.00 97.38 195 LYS A CA 1
ATOM 1471 C C . LYS A 1 195 ? 0.301 16.993 -7.019 1.00 97.38 195 LYS A C 1
ATOM 1473 O O . LYS A 1 195 ? 0.319 18.185 -7.324 1.00 97.38 195 LYS A O 1
ATOM 1478 N N . LYS A 1 196 ? 1.303 16.411 -6.357 1.00 97.38 196 LYS A N 1
ATOM 1479 C CA . LYS A 1 196 ? 2.558 17.070 -5.981 1.00 97.38 196 LYS A CA 1
ATOM 1480 C C . LYS A 1 196 ? 3.762 16.188 -6.307 1.00 97.38 196 LYS A C 1
ATOM 1482 O O . LYS A 1 196 ? 3.838 15.040 -5.882 1.00 97.38 196 LYS A O 1
ATOM 1487 N N . ASN A 1 197 ? 4.750 16.758 -6.991 1.00 96.38 197 ASN A N 1
ATOM 1488 C CA . ASN A 1 197 ? 6.044 16.111 -7.202 1.00 96.38 197 ASN A CA 1
ATOM 1489 C C . ASN A 1 197 ? 6.925 16.334 -5.967 1.00 96.38 197 ASN A C 1
ATOM 1491 O O . ASN A 1 197 ? 7.130 17.478 -5.559 1.00 96.38 197 ASN A O 1
ATOM 1495 N N . LEU A 1 198 ? 7.432 15.258 -5.364 1.00 93.19 198 LEU A N 1
ATOM 1496 C CA . LEU A 1 198 ? 8.228 15.331 -4.137 1.00 93.19 198 LEU A CA 1
ATOM 1497 C C . LEU A 1 198 ? 9.727 15.408 -4.433 1.00 93.19 198 LEU A C 1
ATOM 1499 O O . LEU A 1 198 ? 10.392 16.356 -4.026 1.00 93.19 198 LEU A O 1
ATOM 1503 N N . MET A 1 199 ? 10.267 14.405 -5.130 1.00 91.69 199 MET A N 1
ATOM 1504 C CA . MET A 1 199 ? 11.702 14.283 -5.409 1.00 91.69 199 MET A CA 1
ATOM 1505 C C . MET A 1 199 ? 11.979 13.262 -6.515 1.00 91.69 199 MET A C 1
ATOM 1507 O O . MET A 1 199 ? 11.162 12.379 -6.765 1.00 91.69 199 MET A O 1
ATOM 1511 N N . GLY A 1 200 ? 13.152 13.348 -7.145 1.00 91.50 200 GLY A N 1
ATOM 1512 C CA . GLY A 1 200 ? 13.647 12.291 -8.029 1.00 91.50 200 GLY A CA 1
ATOM 1513 C C . GLY A 1 200 ? 13.996 11.023 -7.245 1.00 91.50 200 GLY A C 1
ATOM 1514 O O . GLY A 1 200 ? 14.536 11.099 -6.138 1.00 91.50 200 GLY A O 1
ATOM 1515 N N . VAL A 1 201 ? 13.682 9.855 -7.803 1.00 88.94 201 VAL A N 1
ATOM 1516 C CA . VAL A 1 201 ? 13.899 8.547 -7.163 1.00 88.94 201 VAL A CA 1
ATOM 1517 C C . VAL A 1 201 ? 14.328 7.488 -8.175 1.00 88.94 201 VAL A C 1
ATOM 1519 O O . VAL A 1 201 ? 14.280 7.711 -9.377 1.00 88.94 201 VAL A O 1
ATOM 1522 N N . ILE A 1 202 ? 14.770 6.330 -7.676 1.00 86.62 202 ILE A N 1
ATOM 1523 C CA . ILE A 1 202 ? 15.035 5.138 -8.488 1.00 86.62 202 ILE A CA 1
ATOM 1524 C C . ILE A 1 202 ? 14.381 3.940 -7.794 1.00 86.62 202 ILE A C 1
ATOM 1526 O O . ILE A 1 202 ? 14.739 3.586 -6.667 1.00 86.62 202 ILE A O 1
ATOM 1530 N N . TYR A 1 203 ? 13.417 3.331 -8.471 1.00 85.56 203 TYR A N 1
ATOM 1531 C CA . TYR A 1 203 ? 12.645 2.166 -8.060 1.00 85.56 203 TYR A CA 1
ATOM 1532 C C . TYR A 1 203 ? 12.655 1.105 -9.160 1.00 85.56 203 TYR A C 1
ATOM 1534 O O . TYR A 1 203 ? 12.821 1.398 -10.348 1.00 85.56 203 TYR A O 1
ATOM 1542 N N . VAL A 1 204 ? 12.444 -0.143 -8.742 1.00 86.00 204 VAL A N 1
ATOM 1543 C CA . VAL A 1 204 ? 12.171 -1.254 -9.661 1.00 86.00 204 VAL A CA 1
ATOM 1544 C C . VAL A 1 204 ? 10.856 -0.998 -10.411 1.00 86.00 204 VAL A C 1
ATOM 1546 O O . VAL A 1 204 ? 9.956 -0.395 -9.828 1.00 86.00 204 VAL A O 1
ATOM 1549 N N . PRO A 1 205 ? 10.720 -1.411 -11.681 1.00 82.56 205 PRO A N 1
ATOM 1550 C CA . PRO A 1 205 ? 9.520 -1.133 -12.466 1.00 82.56 205 PRO A CA 1
ATOM 1551 C C . PRO A 1 205 ? 8.312 -1.950 -11.984 1.00 82.56 205 PRO A C 1
ATOM 1553 O O . PRO A 1 205 ? 8.416 -3.154 -11.755 1.00 82.56 205 PRO A O 1
ATOM 1556 N N . LEU A 1 206 ? 7.148 -1.305 -11.902 1.00 80.38 206 LEU A N 1
ATOM 1557 C CA . LEU A 1 206 ? 5.846 -1.937 -11.698 1.00 80.38 206 LEU A CA 1
ATOM 1558 C C . LEU A 1 206 ? 5.389 -2.545 -13.029 1.00 80.38 206 LEU A C 1
ATOM 1560 O O . LEU A 1 206 ? 4.771 -1.878 -13.860 1.00 80.38 206 LEU A O 1
ATOM 1564 N N . CYS A 1 207 ? 5.744 -3.806 -13.261 1.00 75.69 207 CYS A N 1
ATOM 1565 C CA . CYS A 1 207 ? 5.580 -4.455 -14.560 1.00 75.69 207 CYS A CA 1
ATOM 1566 C C . CYS A 1 207 ? 4.867 -5.810 -14.468 1.00 75.69 207 CYS A C 1
ATOM 1568 O O . CYS A 1 207 ? 4.455 -6.267 -13.399 1.00 75.69 207 CYS A O 1
ATOM 1570 N N . ASP A 1 208 ? 4.688 -6.463 -15.617 1.00 70.56 208 ASP A N 1
ATOM 1571 C CA . ASP A 1 208 ? 4.131 -7.810 -15.644 1.00 70.56 208 ASP A CA 1
ATOM 1572 C C . ASP A 1 208 ? 5.062 -8.801 -14.946 1.00 70.56 208 ASP A C 1
ATOM 1574 O O . ASP A 1 208 ? 6.280 -8.785 -15.132 1.00 70.56 208 ASP A O 1
ATOM 1578 N N . LYS A 1 209 ? 4.465 -9.768 -14.244 1.00 70.38 209 LYS A N 1
ATOM 1579 C CA . LYS A 1 209 ? 5.180 -10.852 -13.555 1.00 70.38 209 LYS A CA 1
ATOM 1580 C C . LYS A 1 209 ? 6.241 -11.527 -14.433 1.00 70.38 209 LYS A C 1
ATOM 1582 O O . LYS A 1 209 ? 7.324 -11.831 -13.952 1.00 70.38 209 LYS A O 1
ATOM 1587 N N . LYS A 1 210 ? 5.948 -11.734 -15.724 1.00 61.84 210 LYS A N 1
ATOM 1588 C CA . LYS A 1 210 ? 6.857 -12.380 -16.689 1.00 61.84 210 LYS A CA 1
ATOM 1589 C C . LYS A 1 210 ? 8.099 -11.541 -17.013 1.00 61.84 210 LYS A C 1
ATOM 1591 O O . LYS A 1 210 ? 9.149 -12.115 -17.280 1.00 61.84 210 LYS A O 1
ATOM 1596 N N . HIS A 1 211 ? 7.975 -10.213 -16.992 1.00 64.44 211 HIS A N 1
ATOM 1597 C CA . HIS A 1 211 ? 9.090 -9.290 -17.215 1.00 64.44 211 HIS A CA 1
ATOM 1598 C C . HIS A 1 211 ? 9.979 -9.178 -15.972 1.00 64.44 211 HIS A C 1
ATOM 1600 O O . HIS A 1 211 ? 11.197 -9.099 -16.095 1.00 64.44 211 HIS A O 1
ATOM 1606 N N . GLN A 1 212 ? 9.380 -9.225 -14.779 1.00 62.09 212 GLN A N 1
ATOM 1607 C CA . GLN A 1 212 ? 10.106 -9.135 -13.511 1.00 62.09 212 GLN A CA 1
ATOM 1608 C C . GLN A 1 212 ? 10.756 -10.460 -13.090 1.00 62.09 212 GLN A C 1
ATOM 1610 O O . GLN A 1 212 ? 11.828 -10.474 -12.488 1.00 62.09 212 GLN A O 1
ATOM 1615 N N . TRP A 1 213 ? 10.101 -11.581 -13.390 1.00 51.28 213 TRP A N 1
ATOM 1616 C CA . TRP A 1 213 ? 10.536 -12.918 -13.013 1.00 51.28 213 TRP A CA 1
ATOM 1617 C C . TRP A 1 213 ? 10.274 -13.897 -14.157 1.00 51.28 213 TRP A C 1
ATOM 1619 O O . TRP A 1 213 ? 9.174 -14.427 -14.321 1.00 51.28 213 TRP A O 1
ATOM 1629 N N . SER A 1 214 ? 11.313 -14.180 -14.940 1.00 50.25 214 SER A N 1
ATOM 1630 C CA . SER A 1 214 ? 11.244 -15.102 -16.080 1.00 50.25 214 SER A CA 1
ATOM 1631 C C . SER A 1 214 ? 11.220 -16.584 -15.686 1.00 50.25 214 SER A C 1
ATOM 1633 O O . SER A 1 214 ? 11.096 -17.431 -16.563 1.00 50.25 214 SER A O 1
ATOM 1635 N N . GLY A 1 215 ? 11.304 -16.912 -14.388 1.00 52.28 215 GLY A N 1
ATOM 1636 C CA . GLY A 1 215 ? 11.179 -18.285 -13.901 1.00 52.28 215 GLY A CA 1
ATOM 1637 C C . GLY A 1 215 ? 12.200 -19.235 -14.529 1.00 52.28 215 GLY A C 1
ATOM 1638 O O . GLY A 1 215 ? 11.807 -20.173 -15.201 1.00 52.28 215 GLY A O 1
ATOM 1639 N N . CYS A 1 216 ? 13.493 -19.011 -14.275 1.00 37.97 216 CYS A N 1
ATOM 1640 C CA . CYS A 1 216 ? 14.601 -19.872 -14.706 1.00 37.97 216 CYS A CA 1
ATOM 1641 C C . CYS A 1 216 ? 14.835 -19.960 -16.233 1.00 37.97 216 CYS A C 1
ATOM 1643 O O . CYS A 1 216 ? 14.122 -20.635 -16.968 1.00 37.97 216 CYS A O 1
ATOM 1645 N N . LYS A 1 217 ? 15.954 -19.380 -16.682 1.00 35.88 217 LYS A N 1
ATOM 1646 C CA . LYS A 1 217 ? 16.841 -20.008 -17.676 1.00 35.88 217 LYS A CA 1
ATOM 1647 C C . LYS A 1 217 ? 18.286 -19.793 -17.229 1.00 35.88 217 LYS A C 1
ATOM 1649 O O . LYS A 1 217 ? 18.994 -18.955 -17.771 1.00 35.88 217 LYS A O 1
ATOM 1654 N N . LEU A 1 218 ? 18.693 -20.511 -16.188 1.00 31.88 218 LEU A N 1
ATOM 1655 C CA . LEU A 1 218 ? 20.087 -20.931 -16.080 1.00 31.88 218 LEU A CA 1
ATOM 1656 C C . LEU A 1 218 ? 20.106 -22.365 -16.607 1.00 31.88 218 LEU A C 1
ATOM 1658 O O . LEU A 1 218 ? 19.745 -23.296 -15.892 1.00 31.88 218 LEU A O 1
ATOM 1662 N N . SER A 1 219 ? 20.372 -22.482 -17.908 1.00 32.47 219 SER A N 1
ATOM 1663 C CA . SER A 1 219 ? 20.949 -23.686 -18.510 1.00 32.47 219 SER A CA 1
ATOM 1664 C C . SER A 1 219 ? 22.437 -23.715 -18.208 1.00 32.47 219 SER A C 1
ATOM 1666 O O . SER A 1 219 ? 23.043 -22.631 -18.392 1.00 32.47 219 SER A O 1
#

Sequence (219 aa):
MLLQHVYALQQLEGHLKEGACALDVGSGSGCLTAAMAYTVSTVISINMLMYSKKLRIYYCPPFLSICETLPPLLSVSLSLLYQYSRTVTVGESGKVHGIDHIDKLVKDSLANIKRGNPELLEKGRVKIVSGDGRKGYESGQPYDAIHVGAAAAELPSTLLEQLKPGGRLICPVGADARNQVLEQHDKLEDGQIMKKNLMGVIYVPLCDKKHQWSGCKLS

Radius of gyration: 18.37 Å; chains: 1; bounding box: 48×41×49 Å

Secondary structure (DSSP, 8-state):
-HHHHHHHHHHHGGG--TT-EEEEET-TTSHHHHHHHB---S---------SS-------SS---------HHHHHHHHHHHTS---BTTTTT-EEEEEES-HHHHHHHHHHHHHH-THHHHTTSEEEEES-GGG--GGG-SEEEEEESSBBSS--HHHHHSEEEEEEEEEEE-SSTTSEEEEEEEE-TTSPEEEEEEEEE---B---HHHH-------

pLDDT: mean 74.62, std 25.52, range [23.77, 98.38]